Protein AF-A0A2E5YJF6-F1 (afdb_monomer)

Structure (mmCIF, N/CA/C/O backbone):
data_AF-A0A2E5YJF6-F1
#
_entry.id   AF-A0A2E5YJF6-F1
#
loop_
_atom_site.group_PDB
_atom_site.id
_atom_site.type_symbol
_atom_site.label_atom_id
_atom_site.label_alt_id
_atom_site.label_comp_id
_atom_site.label_asym_id
_atom_site.label_entity_id
_atom_site.label_seq_id
_atom_site.pdbx_PDB_ins_code
_atom_site.Cartn_x
_atom_site.Cartn_y
_atom_site.Cartn_z
_atom_site.occupancy
_atom_site.B_iso_or_equiv
_atom_site.auth_seq_id
_atom_site.auth_comp_id
_atom_site.auth_asym_id
_atom_site.auth_atom_id
_atom_site.pdbx_PDB_model_num
ATOM 1 N N . MET A 1 1 ? 63.056 15.884 -28.920 1.00 36.59 1 MET A N 1
ATOM 2 C CA . MET A 1 1 ? 63.855 14.642 -28.939 1.00 36.59 1 MET A CA 1
ATOM 3 C C . MET A 1 1 ? 63.098 13.649 -29.805 1.00 36.59 1 MET A C 1
ATOM 5 O O . MET A 1 1 ? 61.978 13.299 -29.467 1.00 36.59 1 MET A O 1
ATOM 9 N N . ALA A 1 2 ? 63.619 13.384 -31.001 1.00 38.84 2 ALA A N 1
ATOM 10 C CA . ALA A 1 2 ? 62.944 12.633 -32.051 1.00 38.84 2 ALA A CA 1
ATOM 11 C C . ALA A 1 2 ? 62.987 11.130 -31.752 1.00 38.84 2 ALA A C 1
ATOM 13 O O . ALA A 1 2 ? 64.073 10.580 -31.605 1.00 38.84 2 ALA A O 1
ATOM 14 N N . ILE A 1 3 ? 61.827 10.476 -31.713 1.00 41.78 3 ILE A N 1
ATOM 15 C CA . ILE A 1 3 ? 61.738 9.025 -31.892 1.00 41.78 3 ILE A CA 1
ATOM 16 C C . ILE A 1 3 ? 61.381 8.814 -33.365 1.00 41.78 3 ILE A C 1
ATOM 18 O O . ILE A 1 3 ? 60.213 8.819 -33.748 1.00 41.78 3 ILE A O 1
ATOM 22 N N . ARG A 1 4 ? 62.417 8.761 -34.206 1.00 43.88 4 ARG A N 1
ATOM 23 C CA . ARG A 1 4 ? 62.353 8.170 -35.545 1.00 43.88 4 ARG A CA 1
ATOM 24 C C . ARG A 1 4 ? 62.614 6.668 -35.389 1.00 43.88 4 ARG A C 1
ATOM 26 O O . ARG A 1 4 ? 63.451 6.286 -34.580 1.00 43.88 4 ARG A O 1
ATOM 33 N N . ASP A 1 5 ? 61.885 5.879 -36.169 1.00 45.31 5 ASP A N 1
ATOM 34 C CA . ASP A 1 5 ? 62.143 4.468 -36.480 1.00 45.31 5 ASP A CA 1
ATOM 35 C C . ASP A 1 5 ? 61.958 3.448 -35.342 1.00 45.31 5 ASP A C 1
ATOM 37 O O . ASP A 1 5 ? 62.899 2.820 -34.869 1.00 45.31 5 ASP A O 1
ATOM 41 N N . ALA A 1 6 ? 60.700 3.199 -34.962 1.00 44.41 6 ALA A N 1
ATOM 42 C CA . ALA A 1 6 ? 60.316 1.907 -34.392 1.00 44.41 6 ALA A CA 1
ATOM 43 C C . ALA A 1 6 ? 59.861 0.989 -35.537 1.00 44.41 6 ALA A C 1
ATOM 45 O O . ALA A 1 6 ? 58.718 1.058 -35.995 1.00 44.41 6 ALA A O 1
ATOM 46 N N . THR A 1 7 ? 60.772 0.157 -36.037 1.00 44.66 7 THR A N 1
ATOM 47 C CA . THR A 1 7 ? 60.445 -0.985 -36.896 1.00 44.66 7 THR A CA 1
ATOM 48 C C . THR A 1 7 ? 59.478 -1.900 -36.152 1.00 44.66 7 THR A C 1
ATOM 50 O O . THR A 1 7 ? 59.798 -2.419 -35.086 1.00 44.66 7 THR A O 1
ATOM 53 N N . ILE A 1 8 ? 58.275 -2.067 -36.700 1.00 51.12 8 ILE A N 1
ATOM 54 C CA . ILE A 1 8 ? 57.269 -2.998 -36.190 1.00 51.12 8 ILE A CA 1
ATOM 55 C C . ILE A 1 8 ? 57.784 -4.411 -36.482 1.00 51.12 8 ILE A C 1
ATOM 57 O O . ILE A 1 8 ? 57.689 -4.876 -37.617 1.00 51.12 8 ILE A O 1
ATOM 61 N N . GLU A 1 9 ? 58.348 -5.085 -35.481 1.00 51.00 9 GLU A N 1
ATOM 62 C CA . GLU A 1 9 ? 58.550 -6.532 -35.552 1.00 51.00 9 GLU A CA 1
ATOM 63 C C . GLU A 1 9 ? 57.169 -7.209 -35.607 1.00 51.00 9 GLU A C 1
ATOM 65 O O . GLU A 1 9 ? 56.294 -6.888 -34.791 1.00 51.00 9 GLU A O 1
ATOM 70 N N . PRO A 1 10 ? 56.905 -8.099 -36.582 1.00 50.72 10 PRO A N 1
ATOM 71 C CA . PRO A 1 10 ? 55.633 -8.797 -36.642 1.00 50.72 10 PRO A CA 1
ATOM 72 C C . PRO A 1 10 ? 55.491 -9.688 -35.405 1.00 50.72 10 PRO A C 1
ATOM 74 O O . PRO A 1 10 ? 56.376 -10.476 -35.078 1.00 50.72 10 PRO A O 1
ATOM 77 N N . ALA A 1 11 ? 54.362 -9.546 -34.706 1.00 55.41 11 ALA A N 1
ATOM 78 C CA . ALA A 1 11 ? 54.027 -10.384 -33.564 1.00 55.41 11 ALA A CA 1
ATOM 79 C C . ALA A 1 11 ? 54.137 -11.877 -33.949 1.00 55.41 11 ALA A C 1
ATOM 81 O O . ALA A 1 11 ? 53.658 -12.248 -35.025 1.00 55.41 11 ALA A O 1
ATOM 82 N N . PRO A 1 12 ? 54.680 -12.748 -33.075 1.00 53.91 12 PRO A N 1
ATOM 83 C CA . PRO A 1 12 ? 55.044 -14.141 -33.387 1.00 53.91 12 PRO A CA 1
ATOM 84 C C . PRO A 1 12 ? 53.870 -15.072 -33.758 1.00 53.91 12 PRO A C 1
ATOM 86 O O . PRO A 1 12 ? 54.065 -16.265 -33.958 1.00 53.91 12 PRO A O 1
ATOM 89 N N . PHE A 1 13 ? 52.649 -14.544 -33.867 1.00 51.91 13 PHE A N 1
ATOM 90 C CA . PHE A 1 13 ? 51.430 -15.281 -34.209 1.00 51.91 13 PHE A CA 1
ATOM 91 C C . PHE A 1 13 ? 50.774 -14.822 -35.525 1.00 51.91 13 PHE A C 1
ATOM 93 O O . PHE A 1 13 ? 49.695 -15.304 -35.865 1.00 51.91 13 PHE A O 1
ATOM 100 N N . ALA A 1 14 ? 51.392 -13.904 -36.278 1.00 51.50 14 ALA A N 1
ATOM 101 C CA . ALA A 1 14 ? 50.815 -13.377 -37.520 1.00 51.50 14 ALA A CA 1
ATOM 102 C C . ALA A 1 14 ? 50.840 -14.371 -38.704 1.00 51.50 14 ALA A C 1
ATOM 104 O O . ALA A 1 14 ? 50.082 -14.191 -39.656 1.00 51.50 14 ALA A O 1
ATOM 105 N N . ASP A 1 15 ? 51.644 -15.437 -38.634 1.00 52.59 15 ASP A N 1
ATOM 106 C CA . ASP A 1 15 ? 51.848 -16.373 -39.754 1.00 52.59 15 ASP A CA 1
ATOM 107 C C . ASP A 1 15 ? 50.815 -17.513 -39.841 1.00 52.59 15 ASP A C 1
ATOM 109 O O . ASP A 1 15 ? 50.794 -18.258 -40.818 1.00 52.59 15 ASP A O 1
ATOM 113 N N . ALA A 1 16 ? 49.922 -17.664 -38.856 1.00 55.78 16 ALA A N 1
ATOM 114 C CA . ALA A 1 16 ? 49.011 -18.815 -38.801 1.00 55.78 16 ALA A CA 1
ATOM 115 C C . ALA A 1 16 ? 47.697 -18.637 -39.585 1.00 55.78 16 ALA A C 1
ATOM 117 O O . ALA A 1 16 ? 46.955 -19.602 -39.768 1.00 55.78 16 ALA A O 1
ATOM 118 N N . ILE A 1 17 ? 47.372 -17.426 -40.048 1.00 57.66 17 ILE A N 1
ATOM 119 C CA . ILE A 1 17 ? 46.103 -17.164 -40.734 1.00 57.66 17 ILE A CA 1
ATOM 120 C C . ILE A 1 17 ? 46.377 -16.308 -41.971 1.00 57.66 17 ILE A C 1
ATOM 122 O O . ILE A 1 17 ? 46.500 -15.089 -41.896 1.00 57.66 17 ILE A O 1
ATOM 126 N N . SER A 1 18 ? 46.401 -16.941 -43.144 1.00 58.47 18 SER A N 1
ATOM 127 C CA . SER A 1 18 ? 46.506 -16.297 -44.464 1.00 58.47 18 SER A CA 1
ATOM 128 C C . SER A 1 18 ? 45.220 -15.557 -44.880 1.00 58.47 18 SER A C 1
ATOM 130 O O . SER A 1 18 ? 44.871 -15.468 -46.057 1.00 58.47 18 SER A O 1
ATOM 132 N N . TYR A 1 19 ? 44.490 -14.997 -43.914 1.00 64.50 19 TYR A N 1
ATOM 133 C CA . TYR A 1 19 ? 43.292 -14.209 -44.155 1.00 64.50 19 TYR A CA 1
ATOM 134 C C . TYR A 1 19 ? 43.675 -12.748 -44.379 1.00 64.50 19 TYR A C 1
ATOM 136 O O . TYR A 1 19 ? 43.964 -11.989 -43.453 1.00 64.50 19 TYR A O 1
ATOM 144 N N . ARG A 1 20 ? 43.674 -12.337 -45.648 1.00 59.81 20 ARG A N 1
ATOM 145 C CA . ARG A 1 20 ? 43.920 -10.949 -46.035 1.00 59.81 20 ARG A CA 1
ATOM 146 C C . ARG A 1 20 ? 42.616 -10.164 -45.873 1.00 59.81 20 ARG A C 1
ATOM 148 O O . ARG A 1 20 ? 41.711 -10.296 -46.694 1.00 59.81 20 ARG A O 1
ATOM 155 N N . VAL A 1 21 ? 42.514 -9.371 -44.804 1.00 70.88 21 VAL A N 1
ATOM 156 C CA . VAL A 1 21 ? 41.313 -8.576 -44.493 1.00 70.88 21 VAL A CA 1
ATOM 157 C C . VAL A 1 21 ? 40.931 -7.709 -45.706 1.00 70.88 21 VAL A C 1
ATOM 159 O O . VAL A 1 21 ? 41.746 -6.900 -46.162 1.00 70.88 21 VAL A O 1
ATOM 162 N N . PRO A 1 22 ? 39.710 -7.854 -46.255 1.00 66.50 22 PRO A N 1
ATOM 163 C CA . PRO A 1 22 ? 39.258 -7.040 -47.375 1.00 66.50 22 PRO A CA 1
ATOM 164 C C . PRO A 1 22 ? 39.277 -5.551 -47.019 1.00 66.50 22 PRO A C 1
ATOM 166 O O . PRO A 1 22 ? 38.807 -5.165 -45.951 1.00 66.50 22 PRO A O 1
ATOM 169 N N . LYS A 1 23 ? 39.749 -4.699 -47.940 1.00 62.78 23 LYS A N 1
ATOM 170 C CA . LYS A 1 23 ? 39.937 -3.252 -47.705 1.00 62.78 23 LYS A CA 1
ATOM 171 C C . LYS A 1 23 ? 38.688 -2.523 -47.190 1.00 62.78 23 LYS A C 1
ATOM 173 O O . LYS A 1 23 ? 38.828 -1.549 -46.470 1.00 62.78 23 LYS A O 1
ATOM 178 N N . ARG A 1 24 ? 37.480 -3.022 -47.488 1.00 64.19 24 ARG A N 1
ATOM 179 C CA . ARG A 1 24 ? 36.210 -2.480 -46.960 1.00 64.19 24 ARG A CA 1
ATOM 180 C C . ARG A 1 24 ? 36.061 -2.587 -45.435 1.00 64.19 24 ARG A C 1
ATOM 182 O O . ARG A 1 24 ? 35.250 -1.876 -44.862 1.00 64.19 24 ARG A O 1
ATOM 189 N N . TYR A 1 25 ? 36.807 -3.491 -44.803 1.00 58.94 25 TYR A N 1
ATOM 190 C CA . TYR A 1 25 ? 36.828 -3.697 -43.353 1.00 58.94 25 TYR A CA 1
ATOM 191 C C . TYR A 1 25 ? 38.075 -3.105 -42.690 1.00 58.94 25 TYR A C 1
ATOM 193 O O . TYR A 1 25 ? 38.184 -3.125 -41.466 1.00 58.94 25 TYR A O 1
ATOM 201 N N . LEU A 1 26 ? 39.015 -2.569 -43.475 1.00 62.06 26 LEU A N 1
ATOM 202 C CA . LEU A 1 26 ? 40.085 -1.739 -42.943 1.00 62.06 26 LEU A CA 1
ATOM 203 C C . LEU A 1 26 ? 39.479 -0.366 -42.664 1.00 62.06 26 LEU A C 1
ATOM 205 O O . LEU A 1 26 ? 39.420 0.491 -43.544 1.00 62.06 26 LEU A O 1
ATOM 209 N N . LEU A 1 27 ? 38.992 -0.174 -41.439 1.00 63.94 27 LEU A N 1
ATOM 210 C CA . LEU A 1 27 ? 38.726 1.166 -40.935 1.00 63.94 27 LEU A CA 1
ATOM 211 C C . LEU A 1 27 ? 40.047 1.927 -41.050 1.00 63.94 27 LEU A C 1
ATOM 213 O O . LEU A 1 27 ? 41.055 1.496 -40.480 1.00 63.94 27 LEU A O 1
ATOM 217 N N . ALA A 1 28 ? 40.062 3.004 -41.844 1.00 56.72 28 ALA A N 1
ATOM 218 C CA . ALA A 1 28 ? 41.181 3.934 -41.854 1.00 56.72 28 ALA A CA 1
ATOM 219 C C . ALA A 1 28 ? 41.495 4.226 -40.391 1.00 56.72 28 ALA A C 1
ATOM 221 O O . ALA A 1 28 ? 40.567 4.518 -39.634 1.00 56.72 28 ALA A O 1
ATOM 222 N N . ARG A 1 29 ? 42.748 4.019 -39.971 1.00 53.38 29 ARG A N 1
ATOM 223 C CA . ARG A 1 29 ? 43.158 4.262 -38.589 1.00 53.38 29 ARG A CA 1
ATOM 224 C C . ARG A 1 29 ? 42.733 5.687 -38.273 1.00 53.38 29 ARG A C 1
ATOM 226 O O . ARG A 1 29 ? 43.380 6.606 -38.760 1.00 53.38 29 ARG A O 1
ATOM 233 N N . ALA A 1 30 ? 41.624 5.829 -37.543 1.00 52.88 30 ALA A N 1
ATOM 234 C CA . ALA A 1 30 ? 41.134 7.117 -37.109 1.00 52.88 30 ALA A CA 1
ATOM 235 C C . ALA A 1 30 ? 42.317 7.757 -36.406 1.00 52.88 30 ALA A C 1
ATOM 237 O O . ALA A 1 30 ? 42.949 7.139 -35.543 1.00 52.88 30 ALA A O 1
ATOM 238 N N . ASP A 1 31 ? 42.689 8.910 -36.924 1.00 49.59 31 ASP A N 1
ATOM 239 C CA . ASP A 1 31 ? 43.835 9.703 -36.558 1.00 49.59 31 ASP A CA 1
ATOM 240 C C . ASP A 1 31 ? 44.001 9.608 -35.040 1.00 49.59 31 ASP A C 1
ATOM 242 O O . ASP A 1 31 ? 43.136 10.016 -34.262 1.00 49.59 31 ASP A O 1
ATOM 246 N N . VAL A 1 32 ? 45.111 9.014 -34.597 1.00 51.66 32 VAL A N 1
ATOM 247 C CA . VAL A 1 32 ? 45.399 8.794 -33.167 1.00 51.66 32 VAL A CA 1
ATOM 248 C C . VAL A 1 32 ? 45.512 10.138 -32.414 1.00 51.66 32 VAL A C 1
ATOM 250 O O . VAL A 1 32 ? 45.608 10.161 -31.195 1.00 51.66 32 VAL A O 1
ATOM 253 N N . ALA A 1 33 ? 45.402 11.267 -33.123 1.00 50.59 33 ALA A N 1
ATOM 254 C CA . ALA A 1 33 ? 45.246 12.618 -32.595 1.00 50.59 33 ALA A CA 1
ATOM 255 C C . ALA A 1 33 ? 44.024 12.803 -31.667 1.00 50.59 33 ALA A C 1
ATOM 257 O O . ALA A 1 33 ? 43.979 13.778 -30.925 1.00 50.59 33 ALA A O 1
ATOM 258 N N . GLY A 1 34 ? 43.047 11.885 -31.682 1.00 52.12 34 GLY A N 1
ATOM 259 C CA . GLY A 1 34 ? 41.874 11.917 -30.798 1.00 52.12 34 GLY A CA 1
ATOM 260 C C . GLY A 1 34 ? 41.916 10.958 -29.602 1.00 52.12 34 GLY A C 1
ATOM 261 O O . GLY A 1 34 ? 41.000 10.982 -28.782 1.00 52.12 34 GLY A O 1
ATOM 262 N N . VAL A 1 35 ? 42.939 10.104 -29.464 1.00 54.31 35 VAL A N 1
ATOM 263 C CA . VAL A 1 35 ? 42.990 9.156 -28.332 1.00 54.31 35 VAL A CA 1
ATOM 264 C C . VAL A 1 35 ? 43.140 9.906 -27.005 1.00 54.31 35 VAL A C 1
ATOM 266 O O . VAL A 1 35 ? 42.527 9.513 -26.018 1.00 54.31 35 VAL A O 1
ATOM 269 N N . ASP A 1 36 ? 43.817 11.055 -27.002 1.00 55.78 36 ASP A N 1
ATOM 270 C CA . ASP A 1 36 ? 43.928 11.932 -25.828 1.00 55.78 36 ASP A CA 1
ATOM 271 C C . ASP A 1 36 ? 42.587 12.590 -25.426 1.00 55.78 36 ASP A C 1
ATOM 273 O O . ASP A 1 36 ? 42.349 12.834 -24.242 1.00 55.78 36 ASP A O 1
ATOM 277 N N . GLU A 1 37 ? 41.667 12.825 -26.375 1.00 54.75 37 GLU A N 1
ATOM 278 C CA . GLU A 1 37 ? 40.272 13.221 -26.087 1.00 54.75 37 GLU A CA 1
ATOM 279 C C . GLU A 1 37 ? 39.478 12.057 -25.468 1.00 54.75 37 GLU A C 1
ATOM 281 O O . GLU A 1 37 ? 38.646 12.280 -24.589 1.00 54.75 37 GLU A O 1
ATOM 286 N N . LEU A 1 38 ? 39.778 10.813 -25.860 1.00 56.31 38 LEU A N 1
ATOM 287 C CA . LEU A 1 38 ? 39.149 9.597 -25.331 1.00 56.31 38 LEU A CA 1
ATOM 288 C C . LEU A 1 38 ? 39.526 9.318 -23.859 1.00 56.31 38 LEU A C 1
ATOM 290 O O . LEU A 1 38 ? 38.732 8.731 -23.124 1.00 56.31 38 LEU A O 1
ATOM 294 N N . TRP A 1 39 ? 40.712 9.761 -23.413 1.00 56.47 39 TRP A N 1
ATOM 295 C CA . TRP A 1 39 ? 41.185 9.657 -22.020 1.00 56.47 39 TRP A CA 1
ATOM 296 C C . TRP A 1 39 ? 40.752 10.821 -21.122 1.00 56.47 39 TRP A C 1
ATOM 298 O O . TRP A 1 39 ? 40.990 10.783 -19.908 1.00 56.47 39 TRP A O 1
ATOM 308 N N . LYS A 1 40 ? 40.083 11.853 -21.659 1.00 59.44 40 LYS A N 1
ATOM 309 C CA . LYS A 1 40 ? 39.402 12.816 -20.791 1.00 59.44 40 LYS A CA 1
ATOM 310 C C . LYS A 1 40 ? 38.307 12.056 -20.046 1.00 59.44 40 LYS A C 1
ATOM 312 O O . LYS A 1 40 ? 37.465 11.427 -20.682 1.00 59.44 40 LYS A O 1
ATOM 317 N N . PRO A 1 41 ? 38.287 12.095 -18.704 1.00 72.06 41 PRO A N 1
ATOM 318 C CA . PRO A 1 41 ? 37.323 11.319 -17.952 1.00 72.06 41 PRO A CA 1
ATOM 319 C C . PRO A 1 41 ? 35.903 11.721 -18.349 1.00 72.06 41 PRO A C 1
ATOM 321 O O . PRO A 1 41 ? 35.456 12.822 -18.024 1.00 72.06 41 PRO A O 1
ATOM 324 N N . VAL A 1 42 ? 35.187 10.815 -19.016 1.00 71.94 42 VAL A N 1
ATOM 325 C CA . VAL A 1 42 ? 33.784 10.988 -19.431 1.00 71.94 42 VAL A CA 1
ATOM 326 C C . VAL A 1 42 ? 32.898 11.370 -18.241 1.00 71.94 42 VAL A C 1
ATOM 328 O O . VAL A 1 42 ? 31.950 12.142 -18.371 1.00 71.94 42 VAL A O 1
ATOM 331 N N . TRP A 1 43 ? 33.248 10.922 -17.032 1.00 71.31 43 TRP A N 1
ATOM 332 C CA . TRP A 1 43 ? 32.553 11.331 -15.814 1.00 71.31 43 TRP A CA 1
ATOM 333 C C . TRP A 1 43 ? 32.627 12.844 -15.572 1.00 71.31 43 TRP A C 1
ATOM 335 O O . TRP A 1 43 ? 31.660 13.437 -15.111 1.00 71.31 43 TRP A O 1
ATOM 345 N N . ARG A 1 44 ? 33.732 13.509 -15.927 1.00 74.88 44 ARG A N 1
ATOM 346 C CA . ARG A 1 44 ? 33.930 14.942 -15.676 1.00 74.88 44 ARG A CA 1
ATOM 347 C C . ARG A 1 44 ? 33.103 15.810 -16.625 1.00 74.88 44 ARG A C 1
ATOM 349 O O . ARG A 1 44 ? 32.599 16.847 -16.199 1.00 74.88 44 ARG A O 1
ATOM 356 N N . SER A 1 45 ? 32.939 15.403 -17.885 1.00 73.44 45 SER A N 1
ATOM 357 C CA . SER A 1 45 ? 32.024 16.073 -18.821 1.00 73.44 45 SER A CA 1
ATOM 358 C C . SER A 1 45 ? 30.564 15.825 -18.442 1.00 73.44 45 SER A C 1
ATOM 360 O O . SER A 1 45 ? 29.772 16.764 -18.451 1.00 73.44 45 SER A O 1
ATOM 362 N N . THR A 1 46 ? 30.237 14.611 -17.993 1.00 73.62 46 THR A N 1
ATOM 363 C CA . THR A 1 46 ? 28.894 14.257 -17.503 1.00 73.62 46 THR A CA 1
ATOM 364 C C . THR A 1 46 ? 28.514 15.062 -16.254 1.00 73.62 46 THR A C 1
ATOM 366 O O . THR A 1 46 ? 27.434 15.640 -16.193 1.00 73.62 46 THR A O 1
ATOM 369 N N . TRP A 1 47 ? 29.427 15.207 -15.288 1.00 76.50 47 TRP A N 1
ATOM 370 C CA . TRP A 1 47 ? 29.206 16.015 -14.079 1.00 76.50 47 TRP A CA 1
ATOM 371 C C . TRP A 1 47 ? 29.016 17.502 -14.386 1.00 76.50 47 TRP A C 1
ATOM 373 O O . TRP A 1 47 ? 28.172 18.160 -13.778 1.00 76.50 47 TRP A O 1
ATOM 383 N N . ARG A 1 48 ? 29.777 18.042 -15.346 1.00 77.06 48 ARG A N 1
ATOM 384 C CA . ARG A 1 48 ? 29.593 19.426 -15.809 1.00 77.06 48 ARG A CA 1
ATOM 385 C C . ARG A 1 48 ? 28.249 19.614 -16.509 1.00 77.06 48 ARG A C 1
ATOM 387 O O . ARG A 1 48 ? 27.591 20.620 -16.274 1.00 77.06 48 ARG A O 1
ATOM 394 N N . ALA A 1 49 ? 27.821 18.639 -17.308 1.00 77.62 49 ALA A N 1
ATOM 395 C CA . ALA A 1 49 ? 26.513 18.663 -17.954 1.00 77.62 49 ALA A CA 1
ATOM 396 C C . ALA A 1 49 ? 25.355 18.598 -16.936 1.00 77.62 49 ALA A C 1
ATOM 398 O O . ALA A 1 49 ? 24.367 19.306 -17.096 1.00 77.62 49 ALA A O 1
ATOM 399 N N . GLN A 1 50 ? 25.501 17.828 -15.851 1.00 82.12 50 GLN A N 1
ATOM 400 C CA . GLN A 1 50 ? 24.476 17.654 -14.807 1.00 82.12 50 GLN A CA 1
ATOM 401 C C . GLN A 1 50 ? 24.648 18.572 -13.584 1.00 82.12 50 GLN A C 1
ATOM 403 O O . GLN A 1 50 ? 24.026 18.359 -12.543 1.00 82.12 50 GLN A O 1
ATOM 408 N N . THR A 1 51 ? 25.470 19.623 -13.670 1.00 81.75 51 THR A N 1
ATOM 409 C CA . THR A 1 51 ? 25.766 20.496 -12.515 1.00 81.75 51 THR A CA 1
ATOM 410 C C . THR A 1 51 ? 24.510 21.166 -11.942 1.00 81.75 51 THR A C 1
ATOM 412 O O . THR A 1 51 ? 24.392 21.322 -10.725 1.00 81.75 51 THR A O 1
ATOM 415 N N . VAL A 1 52 ? 23.536 21.511 -12.790 1.00 83.19 52 VAL A N 1
ATOM 416 C CA . VAL A 1 52 ? 22.256 22.101 -12.358 1.00 83.19 52 VAL A CA 1
ATOM 417 C C . VAL A 1 52 ? 21.408 21.087 -11.579 1.00 83.19 52 VAL A C 1
ATOM 419 O O . VAL A 1 52 ? 20.885 21.404 -10.516 1.00 83.19 52 VAL A O 1
ATOM 422 N N . GLU A 1 53 ? 21.325 19.841 -12.046 1.00 78.12 53 GLU A N 1
ATOM 423 C CA . GLU A 1 53 ? 20.570 18.780 -11.364 1.00 78.12 53 GLU A CA 1
ATOM 424 C C . GLU A 1 53 ? 21.186 18.438 -10.003 1.00 78.12 53 GLU A C 1
ATOM 426 O O . GLU A 1 53 ? 20.481 18.345 -8.996 1.00 78.12 53 GLU A O 1
ATOM 431 N N . ILE A 1 54 ? 22.517 18.320 -9.959 1.00 82.62 54 ILE A N 1
ATOM 432 C CA . ILE A 1 54 ? 23.264 18.009 -8.737 1.00 82.62 54 ILE A CA 1
ATOM 433 C C . ILE A 1 54 ? 23.117 19.136 -7.710 1.00 82.62 54 ILE A C 1
ATOM 435 O O . ILE A 1 54 ? 22.888 18.867 -6.533 1.00 82.62 54 ILE A O 1
ATOM 439 N N . SER A 1 55 ? 23.216 20.399 -8.130 1.00 84.50 55 SER A N 1
ATOM 440 C CA . SER A 1 55 ? 23.089 21.539 -7.211 1.00 84.50 55 SER A CA 1
ATOM 441 C C . SER A 1 55 ? 21.685 21.652 -6.607 1.00 84.50 55 SER A C 1
ATOM 443 O O . SER A 1 55 ? 21.563 21.888 -5.403 1.00 84.50 55 SER A O 1
ATOM 445 N N . ILE A 1 56 ? 20.634 21.389 -7.390 1.00 84.62 56 ILE A N 1
ATOM 446 C CA . ILE A 1 56 ? 19.252 21.320 -6.889 1.00 84.62 56 ILE A CA 1
ATOM 447 C C . ILE A 1 56 ? 19.089 20.172 -5.885 1.00 84.62 56 ILE A C 1
ATOM 449 O O . ILE A 1 56 ? 18.525 20.377 -4.809 1.00 84.62 56 ILE A O 1
ATOM 453 N N . LEU A 1 57 ? 19.619 18.982 -6.192 1.00 83.62 57 LEU A N 1
ATOM 454 C CA . LEU A 1 57 ? 19.561 17.825 -5.295 1.00 83.62 57 LEU A CA 1
ATOM 455 C C . LEU A 1 57 ? 20.273 18.101 -3.964 1.00 83.62 57 LEU A C 1
ATOM 457 O O . LEU A 1 57 ? 19.715 17.847 -2.898 1.00 83.62 57 LEU A O 1
ATOM 461 N N . VAL A 1 58 ? 21.487 18.651 -4.014 1.00 88.50 58 VAL A N 1
ATOM 462 C CA . VAL A 1 58 ? 22.257 19.016 -2.817 1.00 88.50 58 VAL A CA 1
ATOM 463 C C . VAL A 1 58 ? 21.503 20.063 -1.994 1.00 88.50 58 VAL A C 1
ATOM 465 O O . VAL A 1 58 ? 21.389 19.914 -0.778 1.00 88.50 58 VAL A O 1
ATOM 468 N N . GLY A 1 59 ? 20.912 21.073 -2.640 1.00 89.88 59 GLY A N 1
ATOM 469 C CA . GLY A 1 59 ? 20.066 22.062 -1.970 1.00 89.88 59 GLY A CA 1
ATOM 470 C C . GLY A 1 59 ? 18.852 21.435 -1.274 1.00 89.88 59 GLY A C 1
ATOM 471 O O . GLY A 1 59 ? 18.576 21.744 -0.114 1.00 89.88 59 GLY A O 1
ATOM 472 N N . ALA A 1 60 ? 18.166 20.502 -1.939 1.00 84.62 60 ALA A N 1
ATOM 473 C CA . ALA A 1 60 ? 17.032 19.778 -1.370 1.00 84.62 60 ALA A CA 1
ATOM 474 C C . ALA A 1 60 ? 17.438 18.904 -0.170 1.00 84.62 60 ALA A C 1
ATOM 476 O O . ALA A 1 60 ? 16.737 18.890 0.844 1.00 84.62 60 ALA A O 1
ATOM 477 N N . LEU A 1 61 ? 18.586 18.223 -0.244 1.00 87.50 61 LEU A N 1
ATOM 478 C CA . LEU A 1 61 ? 19.127 17.417 0.855 1.00 87.50 61 LEU A CA 1
ATOM 479 C C . LEU A 1 61 ? 19.520 18.276 2.062 1.00 87.50 61 LEU A C 1
ATOM 481 O O . LEU A 1 61 ? 19.237 17.898 3.200 1.00 87.50 61 LEU A O 1
ATOM 485 N N . ILE A 1 62 ? 20.116 19.449 1.836 1.00 91.81 62 ILE A N 1
ATOM 486 C CA . ILE A 1 62 ? 20.431 20.405 2.905 1.00 91.81 62 ILE A CA 1
ATOM 487 C C . ILE A 1 62 ? 19.141 20.920 3.551 1.00 91.81 62 ILE A C 1
ATOM 489 O O . ILE A 1 62 ? 19.025 20.900 4.776 1.00 91.81 62 ILE A O 1
ATOM 493 N N . ALA A 1 63 ? 18.144 21.318 2.755 1.00 86.19 63 ALA A N 1
ATOM 494 C CA . ALA A 1 63 ? 16.852 21.776 3.266 1.00 86.19 63 ALA A CA 1
ATOM 495 C C . ALA A 1 63 ? 16.145 20.693 4.097 1.00 86.19 63 ALA A C 1
ATOM 497 O O . ALA A 1 63 ? 15.644 20.978 5.187 1.00 86.19 63 ALA A O 1
ATOM 498 N N . LEU A 1 64 ? 16.161 19.443 3.623 1.00 85.56 64 LEU A N 1
ATOM 499 C CA . LEU A 1 64 ? 15.631 18.295 4.355 1.00 85.56 64 LEU A CA 1
ATOM 500 C C . LEU A 1 64 ? 16.395 18.072 5.664 1.00 85.56 64 LEU A C 1
ATOM 502 O O . LEU A 1 64 ? 15.778 17.892 6.708 1.00 85.56 64 LEU A O 1
ATOM 506 N N . THR A 1 65 ? 17.724 18.140 5.631 1.00 90.88 65 THR A N 1
ATOM 507 C CA . THR A 1 65 ? 18.569 17.966 6.820 1.00 90.88 65 THR A CA 1
ATOM 508 C C . THR A 1 65 ? 18.277 19.037 7.871 1.00 90.88 65 THR A C 1
ATOM 510 O O . THR A 1 65 ? 18.066 18.719 9.039 1.00 90.88 65 THR A O 1
ATOM 513 N N . VAL A 1 66 ? 18.165 20.304 7.466 1.00 87.69 66 VAL A N 1
ATOM 514 C CA . VAL A 1 66 ? 17.789 21.408 8.363 1.00 87.69 66 VAL A CA 1
ATOM 515 C C . VAL A 1 66 ? 16.380 21.211 8.928 1.00 87.69 66 VAL A C 1
ATOM 517 O O . VAL A 1 66 ? 16.164 21.433 10.120 1.00 87.69 66 VAL A O 1
ATOM 520 N N . ALA A 1 67 ? 15.429 20.757 8.109 1.00 83.69 67 ALA A N 1
ATOM 521 C CA . ALA A 1 67 ? 14.073 20.464 8.560 1.00 83.69 67 ALA A CA 1
ATOM 522 C C . ALA A 1 67 ? 14.039 19.320 9.586 1.00 83.69 67 ALA A C 1
ATOM 524 O O . ALA A 1 67 ? 13.343 19.436 10.595 1.00 83.69 67 ALA A O 1
ATOM 525 N N . LEU A 1 68 ? 14.833 18.263 9.377 1.00 83.94 68 LEU A N 1
ATOM 526 C CA . LEU A 1 68 ? 14.970 17.141 10.309 1.00 83.94 68 LEU A CA 1
ATOM 527 C C . LEU A 1 68 ? 15.600 17.578 11.642 1.00 83.94 68 LEU A C 1
ATOM 529 O O . LEU A 1 68 ? 15.113 17.210 12.708 1.00 83.94 68 LEU A O 1
ATOM 533 N N . LEU A 1 69 ? 16.618 18.439 11.613 1.00 88.38 69 LEU A N 1
ATOM 534 C CA . LEU A 1 69 ? 17.229 18.988 12.832 1.00 88.38 69 LEU A CA 1
ATOM 535 C C . LEU A 1 69 ? 16.296 19.949 13.592 1.00 88.38 69 LEU A C 1
ATOM 537 O O . LEU A 1 69 ? 16.459 20.159 14.792 1.00 88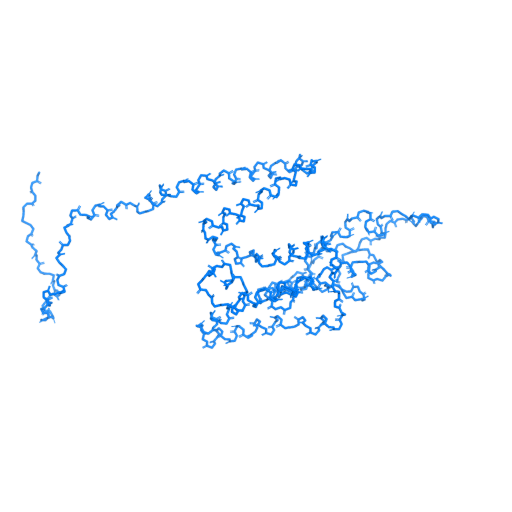.38 69 LEU A O 1
ATOM 541 N N . ARG A 1 70 ? 15.302 20.532 12.911 1.00 86.12 70 ARG A N 1
ATOM 542 C CA . ARG A 1 70 ? 14.325 21.480 13.474 1.00 86.12 70 ARG A CA 1
ATOM 543 C C . ARG A 1 70 ? 12.923 20.878 13.649 1.00 86.12 70 ARG A C 1
ATOM 545 O O . ARG A 1 70 ? 11.975 21.638 13.858 1.00 86.12 70 ARG A O 1
ATOM 552 N N . ILE A 1 71 ? 12.782 19.545 13.637 1.00 77.25 71 ILE A N 1
ATOM 553 C CA . ILE A 1 71 ? 11.507 18.828 13.853 1.00 77.25 71 ILE A CA 1
ATOM 554 C C . ILE A 1 71 ? 10.680 19.385 15.025 1.00 77.25 71 ILE A C 1
ATOM 556 O O . ILE A 1 71 ? 9.512 19.708 14.793 1.00 77.25 71 ILE A O 1
ATOM 560 N N . PRO A 1 72 ? 11.219 19.567 16.252 1.00 71.62 72 PRO A N 1
ATOM 561 C CA . PRO A 1 72 ? 10.391 19.995 17.380 1.00 71.62 72 PRO A CA 1
ATOM 562 C C . PRO A 1 72 ? 9.784 21.391 17.183 1.00 71.62 72 PRO A C 1
ATOM 564 O O . PRO A 1 72 ? 8.690 21.649 17.676 1.00 71.62 72 PRO A O 1
ATOM 567 N N . SER A 1 73 ? 10.441 22.276 16.427 1.00 75.31 73 SER A N 1
ATOM 568 C CA . SER A 1 73 ? 9.927 23.614 16.104 1.00 75.31 73 SER A CA 1
ATOM 569 C C . SER A 1 73 ? 9.001 23.622 14.883 1.00 75.31 73 SER A C 1
ATOM 571 O O . SER A 1 73 ? 8.066 24.420 14.837 1.00 75.31 73 SER A O 1
ATOM 573 N N . LEU A 1 74 ? 9.236 22.744 13.897 1.00 74.00 74 LEU A N 1
ATOM 574 C CA . LEU A 1 74 ? 8.377 22.614 12.714 1.00 74.00 74 LEU A CA 1
ATOM 575 C C . LEU A 1 74 ? 7.004 22.033 13.073 1.00 74.00 74 LEU A C 1
ATOM 577 O O . LEU A 1 74 ? 5.990 22.525 12.586 1.00 74.00 74 LEU A O 1
ATOM 581 N N . VAL A 1 75 ? 6.963 21.021 13.946 1.00 73.88 75 VAL A N 1
ATOM 582 C CA . VAL A 1 75 ? 5.722 20.327 14.338 1.00 73.88 75 VAL A CA 1
ATOM 583 C C . VAL A 1 75 ? 4.776 21.240 15.129 1.00 73.88 75 VAL A C 1
ATOM 585 O O . VAL A 1 75 ? 3.561 21.102 15.024 1.00 73.88 75 VAL A O 1
ATOM 588 N N . GLN A 1 76 ? 5.307 22.232 15.850 1.00 73.50 76 GLN A N 1
ATOM 589 C CA . GLN A 1 76 ? 4.500 23.197 16.607 1.00 73.50 76 GLN A CA 1
ATOM 590 C C . GLN A 1 76 ? 3.751 24.210 15.719 1.00 73.50 76 GLN A C 1
ATOM 592 O O . GLN A 1 76 ? 2.807 24.847 16.182 1.00 73.50 76 GLN A O 1
ATOM 597 N N . ARG A 1 77 ? 4.132 24.376 14.441 1.00 78.69 77 ARG A N 1
ATOM 598 C CA . ARG A 1 77 ? 3.495 25.319 13.501 1.00 78.69 77 ARG A CA 1
ATOM 599 C C . ARG A 1 77 ? 2.799 24.571 12.360 1.00 78.69 77 ARG A C 1
ATOM 601 O O . ARG A 1 77 ? 3.397 24.324 11.314 1.00 78.69 77 ARG A O 1
ATOM 608 N N . SER A 1 78 ? 1.506 24.282 12.535 1.00 75.31 78 SER A N 1
ATOM 609 C CA . SER A 1 78 ? 0.686 23.459 11.623 1.00 75.31 78 SER A CA 1
ATOM 610 C C . SER A 1 78 ? 0.758 23.872 10.144 1.00 75.31 78 SER A C 1
ATOM 612 O O . SER A 1 78 ? 1.060 23.037 9.294 1.00 75.31 78 SER A O 1
ATOM 614 N N . ARG A 1 79 ? 0.567 25.162 9.825 1.00 79.19 79 ARG A N 1
ATOM 615 C CA . ARG A 1 79 ? 0.634 25.661 8.435 1.00 79.19 79 ARG A CA 1
ATOM 616 C C . ARG A 1 79 ? 2.021 25.524 7.809 1.00 79.19 79 ARG A C 1
ATOM 618 O O . ARG A 1 79 ? 2.126 25.212 6.630 1.00 79.19 79 ARG A O 1
ATOM 625 N N . LEU A 1 80 ? 3.085 25.762 8.577 1.00 79.31 80 LEU A N 1
ATOM 626 C CA . LEU A 1 80 ? 4.456 25.743 8.057 1.00 79.31 80 LEU A CA 1
ATOM 627 C C . LEU A 1 80 ? 4.901 24.303 7.768 1.00 79.31 80 LEU A C 1
ATOM 629 O O . LEU A 1 80 ? 5.498 24.043 6.728 1.00 79.31 80 LEU A O 1
ATOM 633 N N . HIS A 1 81 ? 4.519 23.359 8.634 1.00 77.62 81 HIS A N 1
ATOM 634 C CA . HIS A 1 81 ? 4.713 21.930 8.398 1.00 77.62 81 HIS A CA 1
ATOM 635 C C . HIS A 1 81 ? 3.938 21.430 7.168 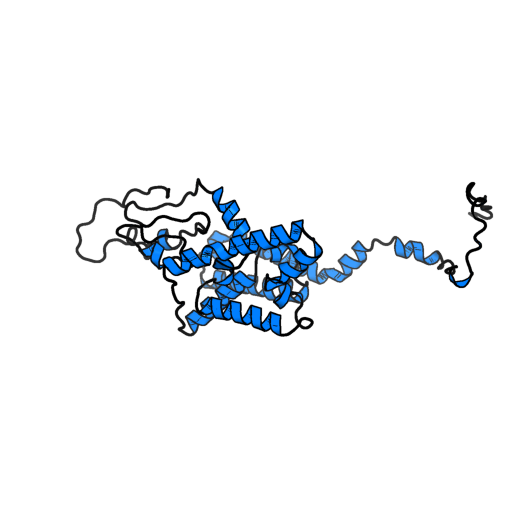1.00 77.62 81 HIS A C 1
ATOM 637 O O . HIS A 1 81 ? 4.489 20.684 6.361 1.00 77.62 81 HIS A O 1
ATOM 643 N N . GLU A 1 82 ? 2.684 21.856 6.987 1.00 77.06 82 GLU A N 1
ATOM 644 C CA . GLU A 1 82 ? 1.874 21.457 5.831 1.00 77.06 82 GLU A CA 1
ATOM 645 C C . GLU A 1 82 ? 2.422 22.026 4.513 1.00 77.06 82 GLU A C 1
ATOM 647 O O . GLU A 1 82 ? 2.591 21.271 3.556 1.00 77.06 82 GLU A O 1
ATOM 652 N N . ILE A 1 83 ? 2.809 23.307 4.483 1.00 81.94 83 ILE A N 1
ATOM 653 C CA . ILE A 1 83 ? 3.443 23.941 3.314 1.00 81.94 83 ILE A CA 1
ATOM 654 C C . ILE A 1 83 ? 4.782 23.274 2.986 1.00 81.94 83 ILE A C 1
ATOM 656 O O . ILE A 1 83 ? 5.026 22.944 1.828 1.00 81.94 83 ILE A O 1
ATOM 660 N N . PHE A 1 84 ? 5.636 23.030 3.987 1.00 82.69 84 PHE A N 1
ATOM 661 C CA . PHE A 1 84 ? 6.926 22.369 3.778 1.00 82.69 84 PHE A CA 1
ATOM 662 C C . PHE A 1 84 ? 6.745 20.949 3.237 1.00 82.69 84 PHE A C 1
ATOM 664 O O . PHE A 1 84 ? 7.384 20.569 2.260 1.00 82.69 84 PHE A O 1
ATOM 671 N N . ARG A 1 85 ? 5.832 20.174 3.831 1.00 81.44 85 ARG A N 1
ATOM 672 C CA . ARG A 1 85 ? 5.543 18.804 3.404 1.00 81.44 85 ARG A CA 1
ATOM 673 C C . ARG A 1 85 ? 4.990 18.761 1.983 1.00 81.44 85 ARG A C 1
ATOM 675 O O . ARG A 1 85 ? 5.455 17.954 1.184 1.00 81.44 85 ARG A O 1
ATOM 682 N N . ILE A 1 86 ? 4.003 19.599 1.664 1.00 81.25 86 ILE A N 1
ATOM 683 C CA . ILE A 1 86 ? 3.412 19.656 0.322 1.00 81.25 86 ILE A CA 1
ATOM 684 C C . ILE A 1 86 ? 4.456 20.141 -0.688 1.00 81.25 86 ILE A C 1
ATOM 686 O O . ILE A 1 86 ? 4.601 19.523 -1.737 1.00 81.25 86 ILE A O 1
ATOM 690 N N . GLY A 1 87 ? 5.235 21.171 -0.357 1.00 85.25 87 GLY A N 1
ATOM 691 C CA . GLY A 1 87 ? 6.313 21.678 -1.207 1.00 85.25 87 GLY A CA 1
ATOM 692 C C . GLY A 1 87 ? 7.398 20.634 -1.478 1.00 85.25 87 GLY A C 1
ATOM 693 O O . GLY A 1 87 ? 7.795 20.446 -2.625 1.00 85.25 87 GLY A O 1
ATOM 694 N N . PHE A 1 88 ? 7.829 19.892 -0.456 1.00 83.50 88 PHE A N 1
ATOM 695 C CA . PHE A 1 88 ? 8.800 18.806 -0.601 1.00 83.50 88 PHE A CA 1
ATOM 696 C C . PHE A 1 88 ? 8.253 17.654 -1.456 1.00 83.50 88 PHE A C 1
ATOM 698 O O . PHE A 1 88 ? 8.953 17.158 -2.340 1.00 83.50 88 PHE A O 1
ATOM 705 N N . LEU A 1 89 ? 6.991 17.260 -1.247 1.00 79.31 89 LEU A N 1
ATOM 706 C CA . LEU A 1 89 ? 6.331 16.234 -2.059 1.00 79.31 89 LEU A CA 1
ATOM 707 C C . LEU A 1 89 ? 6.180 16.672 -3.519 1.00 79.31 89 LEU A C 1
ATOM 709 O O . LEU A 1 89 ? 6.510 15.891 -4.402 1.00 79.31 89 LEU A O 1
ATOM 713 N N . LEU A 1 90 ? 5.739 17.907 -3.778 1.00 83.19 90 LEU A N 1
ATOM 714 C CA . LEU A 1 90 ? 5.598 18.453 -5.132 1.00 83.19 90 LEU A CA 1
ATOM 715 C C . LEU A 1 90 ? 6.949 18.602 -5.835 1.00 83.19 90 LEU A C 1
ATOM 717 O O . LEU A 1 90 ? 7.052 18.276 -7.011 1.00 83.19 90 LEU A O 1
ATOM 721 N N . SER A 1 91 ? 7.988 19.038 -5.118 1.00 80.75 91 SER A N 1
ATOM 722 C CA . SER A 1 91 ? 9.353 19.110 -5.648 1.00 80.75 91 SER A CA 1
ATOM 723 C C . SER A 1 91 ? 9.882 17.719 -6.005 1.00 80.75 91 SER A C 1
ATOM 725 O O . SER A 1 91 ? 10.390 17.508 -7.100 1.00 80.75 91 SER A O 1
ATOM 727 N N . THR A 1 92 ? 9.671 16.727 -5.137 1.00 75.56 92 THR A N 1
ATOM 728 C CA . THR A 1 92 ? 10.093 15.344 -5.398 1.00 75.56 92 THR A CA 1
ATOM 729 C C . THR A 1 92 ? 9.315 14.727 -6.567 1.00 75.56 92 THR A C 1
ATOM 731 O O . THR A 1 92 ? 9.914 14.136 -7.459 1.00 75.56 92 THR A O 1
ATOM 734 N N . LEU A 1 93 ? 7.989 14.883 -6.619 1.00 74.56 93 LEU A N 1
ATOM 735 C CA . LEU A 1 93 ? 7.170 14.333 -7.707 1.00 74.56 93 LEU A CA 1
ATOM 736 C C . LEU A 1 93 ? 7.397 15.048 -9.043 1.00 74.56 93 LEU A C 1
ATOM 738 O O . LEU A 1 93 ? 7.448 14.399 -10.081 1.00 74.56 93 LEU A O 1
ATOM 742 N N . GLY A 1 94 ? 7.506 16.375 -9.018 1.00 77.69 94 GLY A N 1
ATOM 743 C CA . GLY A 1 94 ? 7.651 17.199 -10.211 1.00 77.69 94 GLY A CA 1
ATOM 744 C C . GLY A 1 94 ? 9.072 17.170 -10.751 1.00 77.69 94 GLY A C 1
ATOM 745 O O . GLY A 1 94 ? 9.275 16.820 -11.903 1.00 77.69 94 GLY A O 1
ATOM 746 N N . TRP A 1 95 ? 10.071 17.496 -9.930 1.00 70.38 95 TRP A N 1
ATOM 747 C CA . TRP A 1 95 ? 11.461 17.530 -10.383 1.00 70.38 95 TRP A CA 1
ATOM 748 C C . TRP A 1 95 ? 12.023 16.115 -10.537 1.00 70.38 95 TRP A C 1
ATOM 750 O O . TRP A 1 95 ? 12.271 15.677 -11.652 1.00 70.38 95 TRP A O 1
ATOM 760 N N . VAL A 1 96 ? 12.148 15.349 -9.449 1.00 67.19 96 VAL A N 1
ATOM 761 C CA . VAL A 1 96 ? 12.773 14.009 -9.507 1.00 67.19 96 VAL A CA 1
ATOM 762 C C . VAL A 1 96 ? 11.947 13.032 -10.355 1.00 67.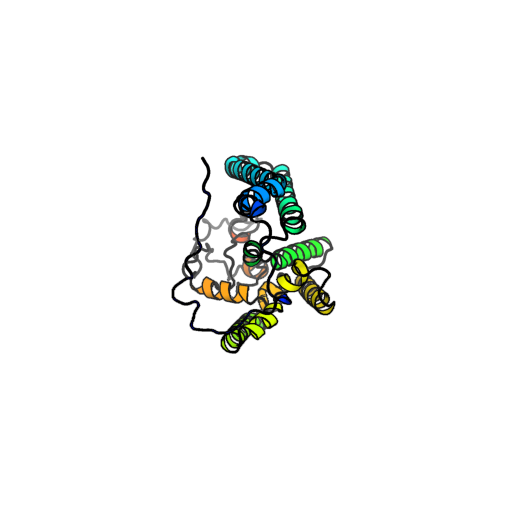19 96 VAL A C 1
ATOM 764 O O . VAL A 1 96 ? 12.510 12.189 -11.055 1.00 67.19 96 VAL A O 1
ATOM 767 N N . GLY A 1 97 ? 10.617 13.154 -10.325 1.00 66.50 97 GLY A N 1
ATOM 768 C CA . GLY A 1 97 ? 9.721 12.315 -11.120 1.00 66.50 97 GLY A CA 1
ATOM 769 C C . GLY A 1 97 ? 9.693 12.651 -12.616 1.00 66.50 97 GLY A C 1
ATOM 770 O O . GLY A 1 97 ? 9.711 11.723 -13.420 1.00 66.50 97 GLY A O 1
ATOM 771 N N . TRP A 1 98 ? 9.670 13.935 -13.005 1.00 66.75 98 TRP A N 1
ATOM 772 C CA . TRP A 1 98 ? 9.522 14.342 -14.415 1.00 66.75 98 TRP A CA 1
ATOM 773 C C . TRP A 1 98 ? 10.850 14.644 -15.123 1.00 66.75 98 TRP A C 1
ATOM 775 O O . TRP A 1 98 ? 10.979 14.336 -16.304 1.00 66.75 98 TRP A O 1
ATOM 785 N N . SER A 1 99 ? 11.837 15.252 -14.445 1.00 60.84 99 SER A N 1
ATOM 786 C CA . SER A 1 99 ? 13.083 15.704 -15.092 1.00 60.84 99 SER A CA 1
ATOM 787 C C . SER A 1 99 ? 14.154 14.621 -15.146 1.00 60.84 99 SER A C 1
ATOM 789 O O . SER A 1 99 ? 14.801 14.447 -16.172 1.00 60.84 99 SER A O 1
ATOM 791 N N . THR A 1 100 ? 14.324 13.855 -14.069 1.00 60.97 100 THR A N 1
ATOM 792 C CA . THR A 1 100 ? 15.434 12.894 -13.967 1.00 60.97 100 THR A CA 1
ATOM 793 C C . THR A 1 100 ? 15.068 11.501 -14.474 1.00 60.97 100 THR A C 1
ATOM 795 O O . THR A 1 100 ? 15.864 10.577 -14.322 1.00 60.97 100 THR A O 1
ATOM 798 N N . GLY A 1 101 ? 13.858 11.315 -15.021 1.00 57.16 101 GLY A N 1
ATOM 799 C CA . GLY A 1 101 ? 13.358 9.979 -15.341 1.00 57.16 101 GLY A CA 1
ATOM 800 C C . GLY A 1 101 ? 13.522 9.048 -14.141 1.00 57.16 101 GLY A C 1
ATOM 801 O O . GLY A 1 101 ? 14.033 7.947 -14.295 1.00 57.16 101 GLY A O 1
ATOM 802 N N . ALA A 1 102 ? 13.196 9.566 -12.949 1.00 48.84 102 ALA A N 1
ATOM 803 C CA . ALA A 1 102 ? 12.834 8.823 -11.759 1.00 48.84 102 ALA A CA 1
ATOM 804 C C . ALA A 1 102 ? 13.714 7.571 -11.529 1.00 48.84 102 ALA A C 1
ATOM 806 O O . ALA A 1 102 ? 13.380 6.499 -12.021 1.00 48.84 102 ALA A O 1
ATOM 807 N N . GLN A 1 103 ? 14.837 7.693 -10.795 1.00 49.44 103 GLN A N 1
ATOM 808 C CA . GLN A 1 103 ? 15.735 6.568 -10.457 1.00 49.44 103 GLN A CA 1
ATOM 809 C C . GLN A 1 103 ? 14.928 5.286 -10.182 1.00 49.44 103 GLN A C 1
ATOM 811 O O . GLN A 1 103 ? 14.329 5.148 -9.110 1.00 49.44 103 GLN A O 1
ATOM 816 N N . MET A 1 104 ? 14.900 4.363 -11.155 1.00 52.81 104 MET A N 1
ATOM 817 C CA . MET A 1 104 ? 14.005 3.191 -11.160 1.00 52.81 104 MET A CA 1
ATOM 818 C C . MET A 1 104 ? 14.136 2.372 -9.879 1.00 52.81 104 MET A C 1
ATOM 820 O O . MET A 1 104 ? 13.175 1.791 -9.383 1.00 52.81 104 MET A O 1
ATOM 824 N N . THR A 1 105 ? 15.329 2.398 -9.290 1.00 54.22 105 THR A N 1
ATOM 825 C CA . THR A 1 105 ? 15.644 1.751 -8.027 1.00 54.22 105 THR A CA 1
ATOM 826 C C . THR A 1 105 ? 14.788 2.276 -6.875 1.00 54.22 105 THR A C 1
ATOM 828 O O . THR A 1 105 ? 14.259 1.463 -6.132 1.00 54.22 105 THR A O 1
ATOM 831 N N . ILE A 1 106 ? 14.587 3.591 -6.721 1.00 54.16 106 ILE A N 1
ATOM 832 C CA . ILE A 1 106 ? 13.850 4.167 -5.578 1.00 54.16 106 ILE A CA 1
ATOM 833 C C . ILE A 1 106 ? 12.338 3.956 -5.723 1.00 54.16 106 ILE A C 1
ATOM 835 O O . ILE A 1 106 ? 11.672 3.617 -4.743 1.00 54.16 106 ILE A O 1
ATOM 839 N N . LEU A 1 107 ? 11.791 4.089 -6.934 1.00 55.31 107 LEU A N 1
ATOM 840 C CA . LEU A 1 107 ? 10.352 3.897 -7.177 1.00 55.31 107 LEU A CA 1
ATOM 841 C C . LEU A 1 107 ? 9.929 2.427 -7.158 1.00 55.31 107 LEU A C 1
ATOM 843 O O . LEU A 1 107 ? 8.766 2.133 -6.888 1.00 55.31 107 LEU A O 1
ATOM 847 N N . ARG A 1 108 ? 10.873 1.497 -7.355 1.00 52.44 108 ARG A N 1
ATOM 848 C CA . ARG A 1 108 ? 10.644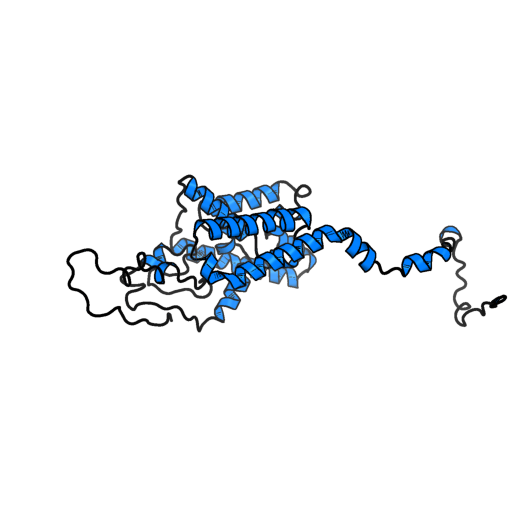 0.069 -7.103 1.00 52.44 108 ARG A CA 1
ATOM 849 C C . ARG A 1 108 ? 10.356 -0.209 -5.619 1.00 52.44 108 ARG A C 1
ATOM 851 O O . ARG A 1 108 ? 9.552 -1.082 -5.313 1.00 52.44 108 ARG A O 1
ATOM 858 N N . TRP A 1 109 ? 10.965 0.545 -4.697 1.00 53.97 109 TRP A N 1
ATOM 859 C CA . TRP A 1 109 ? 10.711 0.409 -3.252 1.00 53.97 109 TRP A CA 1
ATOM 860 C C . TRP A 1 109 ? 9.522 1.255 -2.777 1.00 53.97 109 TRP A C 1
ATOM 862 O O . TRP A 1 109 ? 8.713 0.792 -1.973 1.00 53.97 109 TRP A O 1
ATOM 872 N N . LEU A 1 110 ? 9.385 2.484 -3.283 1.00 59.47 110 LEU A N 1
ATOM 873 C CA . LEU A 1 110 ? 8.240 3.362 -3.039 1.00 59.47 110 LEU A CA 1
ATOM 874 C C . LEU A 1 110 ? 7.249 3.239 -4.193 1.00 59.47 110 LEU A C 1
ATOM 876 O O . LEU A 1 110 ? 7.286 4.064 -5.095 1.00 59.47 110 LEU A O 1
ATOM 880 N N . CYS A 1 111 ? 6.355 2.246 -4.154 1.00 75.31 111 CYS A N 1
ATOM 881 C CA . CYS A 1 111 ? 5.320 2.066 -5.177 1.00 75.31 111 CYS A CA 1
ATOM 882 C C . CYS A 1 111 ? 4.444 3.336 -5.281 1.00 75.31 111 CYS A C 1
ATOM 884 O O . CYS A 1 111 ? 3.552 3.541 -4.444 1.00 75.31 111 CYS A O 1
ATOM 886 N N . PRO A 1 112 ? 4.638 4.204 -6.292 1.00 74.31 112 PRO A N 1
ATOM 887 C CA . PRO A 1 112 ? 3.916 5.470 -6.359 1.00 74.31 112 PRO A CA 1
ATOM 888 C C . PRO A 1 112 ? 2.473 5.245 -6.812 1.00 74.31 112 PRO A C 1
ATOM 890 O O . PRO A 1 112 ? 1.617 6.083 -6.552 1.00 74.31 112 PRO A O 1
ATOM 893 N N . PHE A 1 113 ? 2.166 4.077 -7.386 1.00 80.06 113 PHE A N 1
ATOM 894 C CA . PHE A 1 113 ? 0.795 3.639 -7.613 1.00 80.06 113 PHE A CA 1
ATOM 895 C C . PHE A 1 113 ? 0.015 3.511 -6.295 1.00 80.06 113 PHE A C 1
ATOM 897 O O . PHE A 1 113 ? -1.126 3.956 -6.208 1.00 80.06 113 PHE A O 1
ATOM 904 N N . GLY A 1 114 ? 0.642 3.000 -5.228 1.00 80.81 114 GLY A N 1
ATOM 905 C CA . GLY A 1 114 ? 0.030 2.970 -3.896 1.00 80.81 114 GLY A CA 1
ATOM 906 C C . GLY A 1 114 ? -0.216 4.374 -3.326 1.00 80.81 114 GLY A C 1
ATOM 907 O O . GLY A 1 114 ? -1.260 4.626 -2.723 1.00 80.81 114 GLY A O 1
ATOM 908 N N . ALA A 1 115 ? 0.705 5.315 -3.563 1.00 82.69 115 ALA A N 1
ATOM 909 C CA . ALA A 1 115 ? 0.517 6.720 -3.194 1.00 82.69 115 ALA A CA 1
ATOM 910 C C . ALA A 1 115 ? -0.605 7.386 -4.012 1.00 82.69 115 ALA A C 1
ATOM 912 O O . ALA A 1 115 ? -1.416 8.130 -3.461 1.00 82.69 115 ALA A O 1
ATOM 913 N N . LEU A 1 116 ? -0.695 7.070 -5.306 1.00 84.81 116 LEU A N 1
ATOM 914 C CA . LEU A 1 116 ? -1.748 7.547 -6.195 1.00 84.81 116 LEU A CA 1
ATOM 915 C C . LEU A 1 116 ? -3.121 7.001 -5.783 1.00 84.81 116 LEU A C 1
ATOM 917 O O . LEU A 1 116 ? -4.098 7.745 -5.805 1.00 84.81 116 LEU A O 1
ATOM 921 N N . GLN A 1 117 ? -3.204 5.748 -5.328 1.00 86.06 117 GLN A N 1
ATOM 922 C CA . GLN A 1 117 ? -4.432 5.184 -4.757 1.00 86.06 117 GLN A CA 1
ATOM 923 C C . GLN A 1 117 ? -4.875 5.915 -3.482 1.00 86.06 117 GLN A C 1
ATOM 925 O O . GLN A 1 117 ? -6.060 6.178 -3.308 1.00 86.06 117 GLN A O 1
ATOM 930 N N . GLU A 1 118 ? -3.946 6.310 -2.608 1.00 86.00 118 GLU A N 1
ATOM 931 C CA . GLU A 1 118 ? -4.290 7.117 -1.429 1.00 86.00 118 GLU A CA 1
ATOM 932 C C . GLU A 1 118 ? -4.749 8.530 -1.821 1.00 86.00 118 GLU A C 1
ATOM 934 O O . GLU A 1 118 ? -5.718 9.050 -1.264 1.00 86.00 118 GLU A O 1
ATOM 939 N N . LEU A 1 119 ? -4.077 9.154 -2.794 1.00 87.62 119 LEU A N 1
ATOM 940 C CA . LEU A 1 119 ? -4.430 10.488 -3.275 1.00 87.62 119 LEU A CA 1
ATOM 941 C C . LEU A 1 119 ? -5.803 10.494 -3.957 1.00 87.62 119 LEU A C 1
ATOM 943 O O . LEU A 1 119 ? -6.627 11.353 -3.653 1.00 87.62 119 LEU A O 1
ATOM 947 N N . THR A 1 120 ? -6.071 9.518 -4.826 1.00 87.69 120 THR A N 1
ATOM 948 C CA . THR A 1 120 ? -7.370 9.350 -5.498 1.00 87.69 120 THR A CA 1
ATOM 949 C C . THR A 1 120 ? -8.477 9.029 -4.501 1.00 87.69 120 THR A C 1
ATOM 951 O O . THR A 1 120 ? -9.527 9.661 -4.558 1.00 87.69 120 THR A O 1
ATOM 954 N N . ALA A 1 121 ? -8.238 8.160 -3.513 1.00 86.25 121 ALA A N 1
ATOM 955 C CA . ALA A 1 121 ? -9.194 7.913 -2.433 1.00 86.25 121 ALA A CA 1
ATOM 956 C C . ALA A 1 121 ? -9.451 9.174 -1.586 1.00 86.25 121 ALA A C 1
ATOM 958 O O . ALA A 1 121 ? -10.582 9.449 -1.187 1.00 86.25 121 ALA A O 1
ATOM 959 N N . ARG A 1 122 ? -8.425 9.990 -1.313 1.00 86.50 122 ARG A N 1
ATOM 960 C CA . ARG A 1 122 ? -8.586 11.272 -0.609 1.00 86.50 122 ARG A CA 1
ATOM 961 C C . ARG A 1 122 ? -9.364 12.295 -1.439 1.00 86.50 122 ARG A C 1
ATOM 963 O O . ARG A 1 122 ? -10.232 12.959 -0.879 1.00 86.50 122 ARG A O 1
ATOM 970 N N . ALA A 1 123 ? -9.096 12.389 -2.739 1.00 88.88 123 ALA A N 1
ATOM 971 C CA . ALA A 1 123 ? -9.841 13.241 -3.662 1.00 88.88 123 ALA A CA 1
ATOM 972 C C . ALA A 1 123 ? -11.309 12.794 -3.776 1.00 88.88 123 ALA A C 1
ATOM 974 O O . ALA A 1 123 ? -12.214 13.617 -3.694 1.00 88.88 123 ALA A O 1
ATOM 975 N N . ALA A 1 124 ? -11.560 11.486 -3.856 1.00 88.69 124 ALA A N 1
ATOM 976 C CA . ALA A 1 124 ? -12.906 10.925 -3.874 1.00 88.69 124 ALA A CA 1
ATOM 977 C C . ALA A 1 124 ? -13.677 11.210 -2.573 1.00 88.69 124 ALA A C 1
ATOM 979 O O . ALA A 1 124 ? -14.829 11.634 -2.625 1.00 88.69 124 ALA A O 1
ATOM 980 N N . ARG A 1 125 ? -13.024 11.076 -1.408 1.00 85.94 125 ARG A N 1
ATOM 981 C CA . ARG A 1 125 ? -13.603 11.463 -0.107 1.00 85.94 125 ARG A CA 1
ATOM 982 C C . ARG A 1 125 ? -13.931 12.954 -0.042 1.00 85.94 125 ARG A C 1
ATOM 984 O O . ARG A 1 125 ? -14.956 13.320 0.522 1.00 85.94 125 ARG A O 1
ATOM 991 N N . PHE A 1 126 ? -13.085 13.804 -0.626 1.00 88.88 126 PHE A N 1
ATOM 992 C CA . PHE A 1 126 ? -13.351 15.240 -0.738 1.00 88.88 126 PHE A CA 1
ATOM 993 C C . PHE A 1 126 ? -14.578 15.533 -1.618 1.00 88.88 126 PHE A C 1
ATOM 995 O O . PHE A 1 126 ? -15.359 16.419 -1.294 1.00 88.88 126 PHE A O 1
ATOM 1002 N N . LEU A 1 127 ? -14.798 14.736 -2.667 1.00 90.50 127 LEU A N 1
ATOM 1003 C CA . LEU A 1 127 ? -15.993 14.776 -3.521 1.00 90.50 127 LEU A CA 1
ATOM 1004 C C . LEU A 1 127 ? -17.228 14.091 -2.895 1.00 90.50 127 LEU A C 1
ATOM 1006 O O . LEU A 1 127 ? -18.262 13.984 -3.546 1.00 90.50 127 LEU A O 1
ATOM 1010 N N . GLY A 1 128 ? -17.138 13.619 -1.647 1.00 86.06 128 GLY A N 1
ATOM 1011 C CA . GLY A 1 128 ? -18.250 12.991 -0.925 1.00 86.06 128 GLY A CA 1
ATOM 1012 C C . GLY A 1 128 ? -18.454 11.498 -1.205 1.00 86.06 128 GLY A C 1
ATOM 1013 O O . GLY A 1 128 ? -19.406 10.912 -0.693 1.00 86.06 128 GLY A O 1
ATOM 1014 N N . VAL A 1 129 ? -17.566 10.850 -1.963 1.00 87.19 129 VAL A N 1
ATOM 1015 C CA . VAL A 1 129 ? -17.629 9.402 -2.207 1.00 87.19 129 VAL A CA 1
ATOM 1016 C C . VAL A 1 129 ? -17.087 8.659 -0.985 1.00 87.19 129 VAL A C 1
ATOM 1018 O O . VAL A 1 129 ? -15.927 8.824 -0.598 1.00 87.19 129 VAL A O 1
ATOM 1021 N N . GLN A 1 130 ? -17.927 7.831 -0.363 1.00 81.06 130 GLN A N 1
ATOM 1022 C CA . GLN A 1 130 ? -17.511 6.972 0.744 1.00 81.06 130 GLN A CA 1
ATOM 1023 C C . GLN A 1 130 ? -16.977 5.637 0.206 1.00 81.06 130 GLN A C 1
ATOM 1025 O O . GLN A 1 130 ? -17.660 5.003 -0.600 1.00 81.06 130 GLN A O 1
ATOM 1030 N N . PRO A 1 131 ? -15.791 5.176 0.646 1.00 83.06 131 PRO A N 1
ATOM 1031 C CA . PRO A 1 131 ? -15.272 3.883 0.226 1.00 83.06 131 PRO A CA 1
ATOM 1032 C C . PRO A 1 131 ? -16.155 2.755 0.774 1.00 83.06 131 PRO A C 1
ATOM 1034 O O . PRO A 1 131 ? -16.504 2.721 1.958 1.00 83.06 131 PRO A O 1
ATOM 1037 N N . LEU A 1 132 ? -16.485 1.807 -0.095 1.00 87.44 132 LEU A N 1
ATOM 1038 C CA . LEU A 1 132 ? -17.198 0.587 0.233 1.00 87.44 132 LEU A CA 1
ATOM 1039 C C . LEU A 1 132 ? -16.302 -0.319 1.080 1.00 87.44 132 LEU A C 1
ATOM 1041 O O . LEU A 1 132 ? -15.200 -0.710 0.686 1.00 87.44 132 LEU A O 1
ATOM 1045 N N . ARG A 1 133 ? -16.805 -0.719 2.247 1.00 84.19 133 ARG A N 1
ATOM 1046 C CA . ARG A 1 133 ? -16.179 -1.782 3.032 1.00 84.19 133 ARG A CA 1
ATOM 1047 C C . ARG A 1 133 ? -16.659 -3.133 2.540 1.00 84.19 133 ARG A C 1
ATOM 1049 O O . ARG A 1 133 ? -17.850 -3.421 2.561 1.00 84.19 133 ARG A O 1
ATOM 1056 N N . LEU A 1 134 ? -15.708 -3.970 2.146 1.00 86.00 134 LEU A N 1
ATOM 1057 C CA . LEU A 1 134 ? -15.975 -5.368 1.832 1.00 86.00 134 LEU A CA 1
ATOM 1058 C C . LEU A 1 134 ? -16.391 -6.124 3.096 1.00 86.00 134 LEU A C 1
ATOM 1060 O O . LEU A 1 134 ? -15.860 -5.869 4.179 1.00 86.00 134 LEU A O 1
ATOM 1064 N N . SER A 1 135 ? -17.315 -7.071 2.926 1.00 90.25 135 SER A N 1
ATOM 1065 C CA . SER A 1 135 ? -17.634 -8.063 3.953 1.00 90.25 135 SER A CA 1
ATOM 1066 C C . SER A 1 135 ? -16.395 -8.901 4.278 1.00 90.25 135 SER A C 1
ATOM 1068 O O . SER A 1 135 ? -15.574 -9.175 3.396 1.00 90.25 135 SER A O 1
ATOM 1070 N N . TYR A 1 136 ? -16.276 -9.343 5.533 1.00 86.69 136 TYR A N 1
ATOM 1071 C CA . TYR A 1 136 ? -15.154 -10.163 6.002 1.00 86.69 136 TYR A CA 1
ATOM 1072 C C . TYR A 1 136 ? -14.942 -11.407 5.124 1.00 86.69 136 TYR A C 1
ATOM 1074 O O . TYR A 1 136 ? -13.810 -11.720 4.754 1.00 86.69 136 TYR A O 1
ATOM 1082 N N . ALA A 1 137 ? -16.029 -12.068 4.708 1.00 89.56 137 ALA A N 1
ATOM 1083 C CA . ALA A 1 137 ? -15.959 -13.229 3.824 1.00 89.56 137 ALA A CA 1
ATOM 1084 C C . ALA A 1 137 ? -15.330 -12.874 2.466 1.00 89.56 137 ALA A C 1
ATOM 1086 O O . ALA A 1 137 ? -14.370 -13.515 2.044 1.00 89.56 137 ALA A O 1
ATOM 1087 N N . SER A 1 138 ? -15.813 -11.813 1.813 1.00 90.50 138 SER A N 1
ATOM 1088 C CA . SER A 1 138 ? -15.276 -11.354 0.527 1.00 90.50 138 SER A CA 1
ATOM 1089 C C . SER A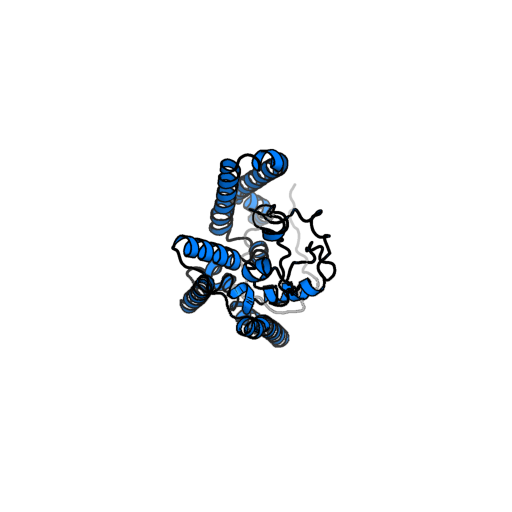 1 138 ? -13.798 -10.996 0.640 1.00 90.50 138 SER A C 1
ATOM 1091 O O . SER A 1 138 ? -12.998 -11.401 -0.200 1.00 90.50 138 SER A O 1
ATOM 1093 N N . HIS A 1 139 ? -13.410 -10.296 1.711 1.00 88.81 139 HIS A N 1
ATOM 1094 C CA . HIS A 1 139 ? -12.009 -9.979 1.947 1.00 88.81 139 HIS A CA 1
ATOM 1095 C C . HIS A 1 139 ? -11.150 -11.242 2.086 1.00 88.81 139 HIS A C 1
ATOM 1097 O O . HIS A 1 139 ? -10.107 -11.338 1.438 1.00 88.81 139 HIS A O 1
ATOM 1103 N N . ARG A 1 140 ? -11.598 -12.215 2.888 1.00 88.25 140 ARG A N 1
ATOM 1104 C CA . ARG A 1 140 ? -10.874 -13.466 3.133 1.00 88.25 140 ARG A CA 1
ATOM 1105 C C . ARG A 1 140 ? -10.648 -14.272 1.854 1.00 88.25 140 ARG A C 1
ATOM 1107 O O . ARG A 1 140 ? -9.586 -14.870 1.714 1.00 88.25 140 ARG A O 1
ATOM 1114 N N . TRP A 1 141 ? -11.620 -14.267 0.945 1.00 90.56 141 TRP A N 1
ATOM 1115 C CA . TRP A 1 141 ? -11.544 -14.954 -0.347 1.00 90.56 141 TRP A CA 1
ATOM 1116 C C . TRP A 1 141 ? -10.668 -14.232 -1.375 1.00 90.56 141 TRP A C 1
ATOM 1118 O O . TRP A 1 141 ? -9.932 -14.883 -2.110 1.00 90.56 141 TRP A O 1
ATOM 1128 N N . LEU A 1 142 ? -10.715 -12.899 -1.420 1.00 90.75 142 LEU A N 1
ATOM 1129 C CA . LEU A 1 142 ? -9.926 -12.095 -2.362 1.00 90.75 142 LEU A CA 1
ATOM 1130 C C . LEU A 1 142 ? -8.453 -11.977 -1.943 1.00 90.75 142 LEU A C 1
ATOM 1132 O O . LEU A 1 142 ? -7.571 -11.840 -2.784 1.00 90.75 142 LEU A O 1
ATOM 1136 N N . TRP A 1 143 ? -8.166 -12.017 -0.643 1.00 87.00 143 TRP A N 1
ATOM 1137 C CA . TRP A 1 143 ? -6.815 -11.857 -0.107 1.00 87.00 143 TRP A CA 1
ATOM 1138 C C . TRP A 1 143 ? -5.761 -12.844 -0.654 1.00 87.00 143 TRP A C 1
ATOM 1140 O O . TRP A 1 143 ? -4.668 -12.380 -0.983 1.00 87.00 143 TRP A O 1
ATOM 1150 N N . PRO A 1 144 ? -6.018 -14.160 -0.807 1.00 91.25 144 PRO A N 1
ATOM 1151 C CA . PRO A 1 144 ? -5.013 -15.090 -1.319 1.00 91.25 144 PRO A CA 1
ATOM 1152 C C . PRO A 1 144 ? -4.581 -14.844 -2.771 1.00 91.25 144 PRO A C 1
ATOM 1154 O O . PRO A 1 144 ? -3.529 -15.343 -3.172 1.00 91.25 144 PRO A O 1
ATOM 1157 N N . ILE A 1 145 ? -5.338 -14.056 -3.545 1.00 92.94 145 ILE A N 1
ATOM 1158 C CA . ILE A 1 145 ? -5.067 -13.794 -4.967 1.00 92.94 145 ILE A CA 1
ATOM 1159 C C . ILE A 1 145 ? -3.645 -13.260 -5.177 1.00 92.94 145 ILE A C 1
ATOM 1161 O O . ILE A 1 145 ? -2.939 -13.753 -6.054 1.00 92.94 145 ILE A O 1
ATOM 1165 N N . LYS A 1 146 ? -3.169 -12.340 -4.326 1.00 91.38 146 LYS A N 1
ATOM 1166 C CA . LYS A 1 146 ? -1.807 -11.789 -4.442 1.00 91.38 146 LYS A CA 1
ATOM 1167 C C . LYS A 1 146 ? -0.711 -12.844 -4.272 1.00 91.38 146 LYS A C 1
ATOM 1169 O O . LYS A 1 146 ? 0.336 -12.742 -4.904 1.00 91.38 146 LYS A O 1
ATOM 1174 N N . TYR A 1 147 ? -0.936 -13.860 -3.435 1.00 91.88 147 TYR A N 1
ATOM 1175 C CA . TYR A 1 147 ? 0.021 -14.956 -3.254 1.00 91.88 147 TYR A CA 1
ATOM 1176 C C . TYR A 1 147 ? -0.008 -15.912 -4.444 1.00 91.88 147 TYR A C 1
ATOM 1178 O O . TYR A 1 147 ? 1.045 -16.385 -4.856 1.00 91.88 147 TYR A O 1
ATOM 1186 N N . GLY A 1 148 ? -1.191 -16.151 -5.020 1.00 92.88 148 GLY A N 1
ATOM 1187 C CA . GLY A 1 148 ? -1.324 -16.893 -6.274 1.00 92.88 148 GLY A CA 1
ATOM 1188 C C . GLY A 1 148 ? -0.590 -16.202 -7.422 1.00 92.88 148 GLY A C 1
ATOM 1189 O O . GLY A 1 148 ? 0.163 -16.850 -8.143 1.00 92.88 148 GLY A O 1
ATOM 1190 N N . LEU A 1 149 ? -0.729 -14.877 -7.536 1.00 91.00 149 LEU A N 1
ATOM 1191 C CA . LEU A 1 149 ? -0.033 -14.083 -8.548 1.00 91.00 149 LEU A CA 1
ATOM 1192 C C . LEU A 1 149 ? 1.487 -14.109 -8.355 1.00 91.00 149 LEU A C 1
ATOM 1194 O O . LEU A 1 149 ? 2.222 -14.328 -9.313 1.00 91.00 149 LEU A O 1
ATOM 1198 N N . LEU A 1 150 ? 1.959 -13.953 -7.112 1.00 91.12 150 LEU A N 1
ATOM 1199 C CA . LEU A 1 150 ? 3.378 -14.076 -6.778 1.00 91.12 150 LEU A CA 1
ATOM 1200 C C . LEU A 1 150 ? 3.927 -15.463 -7.141 1.00 91.12 150 LEU A C 1
ATOM 1202 O O . LEU A 1 150 ? 4.978 -15.554 -7.767 1.00 91.12 150 LEU A O 1
ATOM 1206 N N . LEU A 1 151 ? 3.222 -16.536 -6.768 1.00 92.94 151 LEU A N 1
ATOM 1207 C CA . LEU A 1 151 ? 3.636 -17.903 -7.083 1.00 92.94 151 LEU A CA 1
ATOM 1208 C C . LEU A 1 151 ? 3.671 -18.140 -8.597 1.00 92.94 151 LEU A C 1
ATOM 1210 O O . LEU A 1 151 ? 4.609 -18.761 -9.088 1.00 92.94 151 LEU A O 1
ATOM 1214 N N . GLY A 1 152 ? 2.691 -17.606 -9.331 1.00 91.62 152 GLY A N 1
ATOM 1215 C CA . GLY A 1 152 ? 2.673 -17.621 -10.790 1.00 91.62 152 GLY A CA 1
ATOM 1216 C C . GLY A 1 152 ? 3.902 -16.934 -11.382 1.00 91.62 152 GLY A C 1
ATOM 1217 O O . GLY A 1 152 ? 4.610 -17.545 -12.174 1.00 91.62 152 GLY A O 1
ATOM 1218 N N . LEU A 1 153 ? 4.218 -15.711 -10.943 1.00 89.25 153 LEU A N 1
ATOM 1219 C CA . LEU A 1 153 ? 5.401 -14.976 -11.408 1.00 89.25 153 LEU A CA 1
ATOM 1220 C C . LEU A 1 153 ? 6.708 -15.719 -11.105 1.00 89.25 153 LEU A C 1
ATOM 1222 O O . LEU A 1 153 ? 7.571 -15.811 -11.973 1.00 89.25 153 LEU A O 1
ATOM 1226 N N . VAL A 1 154 ? 6.845 -16.295 -9.907 1.00 91.19 154 VAL A N 1
ATOM 1227 C CA . VAL A 1 154 ? 8.012 -17.116 -9.543 1.00 91.19 154 VAL A CA 1
ATOM 1228 C C . VAL A 1 154 ? 8.091 -18.373 -10.414 1.00 91.19 154 VAL A C 1
ATOM 1230 O O . VAL A 1 154 ? 9.168 -18.711 -10.897 1.00 91.19 154 VAL A O 1
ATOM 1233 N N . GLY A 1 155 ? 6.965 -19.043 -10.665 1.00 92.81 155 GLY A N 1
ATOM 1234 C CA . GLY A 1 155 ? 6.899 -20.208 -11.548 1.00 92.81 155 GLY A CA 1
ATOM 1235 C C . GLY A 1 155 ? 7.301 -19.879 -12.987 1.00 92.81 155 GLY A C 1
ATOM 1236 O O . GLY A 1 155 ? 8.111 -20.596 -13.573 1.00 92.81 155 GLY A O 1
ATOM 1237 N N . LEU A 1 156 ? 6.811 -18.759 -13.532 1.00 89.25 156 LEU A N 1
ATOM 1238 C CA . LEU A 1 156 ? 7.241 -18.263 -14.840 1.00 89.25 156 LEU A CA 1
ATOM 1239 C C . LEU A 1 156 ? 8.728 -17.907 -14.848 1.00 89.25 156 LEU A C 1
ATOM 1241 O O . LEU A 1 156 ? 9.398 -18.227 -15.820 1.00 89.25 156 LEU A O 1
ATOM 1245 N N . ALA A 1 157 ? 9.258 -17.303 -13.781 1.00 88.44 157 ALA A N 1
ATOM 1246 C CA . ALA A 1 157 ? 10.678 -16.957 -13.689 1.00 88.44 157 ALA A CA 1
ATOM 1247 C C . ALA A 1 157 ? 11.586 -18.190 -13.705 1.00 88.44 157 ALA A C 1
ATOM 1249 O O . ALA A 1 157 ? 12.663 -18.139 -14.295 1.00 88.44 157 ALA A O 1
ATOM 1250 N N . ILE A 1 158 ? 11.139 -19.294 -13.100 1.00 92.25 158 ILE A N 1
ATOM 1251 C CA . ILE A 1 158 ? 11.842 -20.582 -13.145 1.00 92.25 158 ILE A CA 1
ATOM 1252 C C . ILE A 1 158 ? 11.760 -21.201 -14.548 1.00 92.25 158 ILE A C 1
ATOM 1254 O O . ILE A 1 158 ? 12.742 -21.771 -15.013 1.00 92.25 158 ILE A O 1
ATOM 1258 N N . TYR A 1 159 ? 10.613 -21.089 -15.224 1.00 93.06 159 TYR A N 1
ATOM 1259 C CA . TYR A 1 159 ? 10.427 -21.629 -16.573 1.00 93.06 159 TYR A CA 1
ATOM 1260 C C . TYR A 1 159 ? 11.209 -20.843 -17.637 1.00 93.06 159 TYR A C 1
ATOM 1262 O O . TYR A 1 159 ? 11.924 -21.425 -18.448 1.00 93.06 159 TYR A O 1
ATOM 1270 N N . SER A 1 160 ? 11.085 -19.516 -17.637 1.00 90.75 160 SER A N 1
ATOM 1271 C CA . SER A 1 160 ? 11.768 -18.625 -18.572 1.00 90.75 160 SER A CA 1
ATOM 1272 C C . SER A 1 160 ? 11.822 -17.200 -18.025 1.00 90.75 160 SER A C 1
ATOM 1274 O O . SER A 1 160 ? 10.788 -16.570 -17.782 1.00 90.75 160 SER A O 1
ATOM 1276 N N . PHE A 1 161 ? 13.029 -16.653 -17.916 1.00 86.75 161 PHE A N 1
ATOM 1277 C CA . PHE A 1 161 ? 13.234 -15.293 -17.421 1.00 86.75 161 PHE A CA 1
ATOM 1278 C C . PHE A 1 161 ? 12.534 -14.229 -18.289 1.00 86.75 161 PHE A C 1
ATOM 1280 O O . PHE A 1 161 ? 11.948 -13.292 -17.757 1.00 86.75 161 PHE A O 1
ATOM 1287 N N . GLU A 1 162 ? 12.508 -14.404 -19.614 1.00 82.62 162 GLU A N 1
ATOM 1288 C CA . GLU A 1 162 ? 11.859 -13.463 -20.542 1.00 82.62 162 GLU A CA 1
ATOM 1289 C C . GLU A 1 162 ? 10.338 -13.394 -20.358 1.00 82.62 162 GLU A C 1
ATOM 1291 O O . GLU A 1 162 ? 9.774 -12.302 -20.279 1.00 82.62 162 GLU A O 1
ATOM 1296 N N . ALA A 1 163 ? 9.663 -14.540 -20.211 1.00 78.19 163 ALA A N 1
ATOM 1297 C CA . ALA A 1 163 ? 8.223 -14.538 -19.956 1.00 78.19 163 ALA A CA 1
ATOM 1298 C C . ALA A 1 163 ? 7.891 -13.956 -18.577 1.00 78.19 163 ALA A C 1
ATOM 1300 O O . ALA A 1 163 ? 6.843 -13.339 -18.412 1.00 78.19 163 ALA A O 1
ATOM 1301 N N . ALA A 1 164 ? 8.780 -14.109 -17.592 1.00 79.06 164 ALA A N 1
ATOM 1302 C CA . ALA A 1 164 ? 8.609 -13.489 -16.284 1.00 79.06 164 ALA A CA 1
ATOM 1303 C C . ALA A 1 164 ? 8.761 -11.967 -16.333 1.00 79.06 164 ALA A C 1
ATOM 1305 O O . ALA A 1 164 ? 8.002 -11.274 -15.664 1.00 79.06 164 ALA A O 1
ATOM 1306 N N . LEU A 1 165 ? 9.676 -11.443 -17.153 1.00 75.94 165 LEU A N 1
ATOM 1307 C CA . LEU A 1 165 ? 9.784 -10.003 -17.399 1.00 75.94 165 LEU A CA 1
ATOM 1308 C C . LEU A 1 165 ? 8.515 -9.458 -18.068 1.00 75.94 165 LEU A C 1
ATOM 1310 O O . LEU A 1 165 ? 7.965 -8.470 -17.591 1.00 75.94 165 LEU A O 1
ATOM 1314 N N . GLY A 1 166 ? 7.996 -10.144 -19.094 1.00 73.94 166 GLY A N 1
ATOM 1315 C CA . GLY A 1 166 ? 6.732 -9.767 -19.739 1.00 73.94 166 GLY A CA 1
ATOM 1316 C C . GLY A 1 166 ? 5.520 -9.883 -18.806 1.00 73.94 166 GLY A C 1
ATOM 1317 O O . GLY A 1 166 ? 4.648 -9.022 -18.799 1.00 73.94 166 GLY A O 1
ATOM 1318 N N . ALA A 1 167 ? 5.473 -10.908 -17.953 1.00 76.00 167 ALA A N 1
ATOM 1319 C CA . ALA A 1 167 ? 4.416 -11.064 -16.956 1.00 76.00 167 ALA A CA 1
ATOM 1320 C C . ALA A 1 167 ? 4.549 -10.070 -15.792 1.00 76.00 167 ALA A C 1
ATOM 1322 O O . ALA A 1 167 ? 3.544 -9.715 -15.184 1.00 76.00 167 ALA A O 1
ATOM 1323 N N . SER A 1 168 ? 5.755 -9.578 -15.493 1.00 70.75 168 SER A N 1
ATOM 1324 C CA . SER A 1 168 ? 5.981 -8.541 -14.479 1.00 70.75 168 SER A CA 1
ATOM 1325 C C . SER A 1 168 ? 5.377 -7.184 -14.875 1.00 70.75 168 SER A C 1
ATOM 1327 O O . SER A 1 168 ? 5.213 -6.323 -14.011 1.00 70.75 168 SER A O 1
ATOM 1329 N N . GLU A 1 169 ? 4.944 -7.016 -16.133 1.00 70.12 169 GLU A N 1
ATOM 1330 C CA . GLU A 1 169 ? 4.142 -5.873 -16.603 1.00 70.12 169 GLU A CA 1
ATOM 1331 C C . GLU A 1 169 ? 2.751 -5.782 -15.948 1.00 70.12 169 GLU A C 1
ATOM 1333 O O . GLU A 1 169 ? 2.067 -4.765 -16.068 1.00 70.12 169 GLU A O 1
ATOM 1338 N N . ILE A 1 170 ? 2.336 -6.822 -15.216 1.00 67.62 170 ILE A N 1
ATOM 1339 C CA . ILE A 1 170 ? 1.170 -6.801 -14.321 1.00 67.62 170 ILE A CA 1
ATOM 1340 C C . ILE A 1 170 ? 1.244 -5.664 -13.297 1.00 67.62 170 ILE A C 1
ATOM 1342 O O . ILE A 1 170 ? 0.196 -5.207 -12.826 1.00 67.62 170 ILE A O 1
ATOM 1346 N N . GLU A 1 171 ? 2.451 -5.198 -12.956 1.00 67.88 171 GLU A N 1
ATOM 1347 C CA . GLU A 1 171 ? 2.623 -4.002 -12.148 1.00 67.88 171 GLU A CA 1
ATOM 1348 C C . GLU A 1 171 ? 2.256 -2.758 -12.977 1.00 67.88 171 GLU A C 1
ATOM 1350 O O . GLU A 1 171 ? 2.996 -2.370 -13.885 1.00 67.88 171 GLU A O 1
ATOM 1355 N N . PRO A 1 172 ? 1.155 -2.054 -12.645 1.00 62.72 172 PRO A N 1
ATOM 1356 C CA . PRO A 1 172 ? 0.672 -0.908 -13.419 1.00 62.72 172 PRO A CA 1
ATOM 1357 C C . PRO A 1 172 ? 1.655 0.276 -13.410 1.00 62.72 172 PRO A C 1
ATOM 1359 O O . PRO A 1 172 ? 1.430 1.281 -14.078 1.00 62.72 172 PRO A O 1
ATOM 1362 N N . PHE A 1 173 ? 2.728 0.193 -12.616 1.00 60.00 173 PHE A N 1
ATOM 1363 C CA . PHE A 1 173 ? 3.701 1.259 -12.448 1.00 60.00 173 PHE A CA 1
ATOM 1364 C C . PHE A 1 173 ? 4.748 1.319 -13.570 1.00 60.00 173 PHE A C 1
ATOM 1366 O O . PHE A 1 173 ? 4.924 2.393 -14.151 1.00 60.00 173 PHE A O 1
ATOM 1373 N N . GLU A 1 174 ? 5.403 0.197 -13.906 1.00 58.78 174 GLU A N 1
ATOM 1374 C CA . GLU A 1 174 ? 6.346 0.175 -15.039 1.00 58.78 174 GLU A CA 1
ATOM 1375 C C . GLU A 1 174 ? 5.630 0.524 -16.349 1.00 58.78 174 GLU A C 1
ATOM 1377 O O . GLU A 1 174 ? 6.164 1.239 -17.194 1.00 58.78 174 GLU A O 1
ATOM 1382 N N . THR A 1 175 ? 4.375 0.102 -16.489 1.00 55.75 175 THR A N 1
ATOM 1383 C CA . THR A 1 175 ? 3.616 0.243 -17.732 1.00 55.75 175 THR A CA 1
ATOM 1384 C C . THR A 1 175 ? 2.991 1.626 -17.931 1.00 55.75 175 THR A C 1
ATOM 1386 O O . THR A 1 175 ? 3.030 2.135 -19.049 1.00 55.75 175 THR A O 1
ATOM 1389 N N . ALA A 1 176 ? 2.447 2.269 -16.889 1.00 56.84 176 ALA A N 1
ATOM 1390 C CA . ALA A 1 176 ? 1.698 3.523 -17.055 1.00 56.84 176 ALA A CA 1
ATOM 1391 C C . ALA A 1 176 ? 2.519 4.809 -16.846 1.00 56.84 176 ALA A C 1
ATOM 1393 O O . ALA A 1 176 ? 2.213 5.825 -17.468 1.00 56.84 176 ALA A O 1
ATOM 1394 N N . ILE A 1 177 ? 3.533 4.804 -15.968 1.00 55.78 177 ILE A N 1
ATOM 1395 C CA . ILE A 1 177 ? 4.275 6.030 -15.604 1.00 55.78 177 ILE A CA 1
ATOM 1396 C C . ILE A 1 177 ? 5.646 6.089 -16.287 1.00 55.78 177 ILE A C 1
ATOM 1398 O O . ILE A 1 177 ? 6.064 7.163 -16.708 1.00 55.78 177 ILE A O 1
ATOM 1402 N N . VAL A 1 178 ? 6.326 4.949 -16.445 1.00 55.94 178 VAL A N 1
ATOM 1403 C CA . VAL A 1 178 ? 7.692 4.899 -16.998 1.00 55.94 178 VAL A CA 1
ATOM 1404 C C . VAL A 1 178 ? 7.704 4.876 -18.531 1.00 55.94 178 VAL A C 1
ATOM 1406 O O . VAL A 1 178 ? 8.501 5.579 -19.147 1.00 55.94 178 VAL A O 1
ATOM 1409 N N . LEU A 1 179 ? 6.800 4.121 -19.164 1.00 54.66 179 LEU A N 1
ATOM 1410 C CA . LEU A 1 179 ? 6.720 4.005 -20.633 1.00 54.66 179 LEU A CA 1
ATOM 1411 C C . LEU A 1 179 ? 5.829 5.072 -21.302 1.00 54.66 179 LEU A C 1
ATOM 1413 O O . LEU A 1 179 ? 5.812 5.195 -22.535 1.00 54.66 179 LEU A O 1
ATOM 1417 N N . GLY A 1 180 ? 5.137 5.884 -20.494 1.00 58.78 180 GLY A N 1
ATOM 1418 C CA . GLY A 1 180 ? 4.412 7.087 -20.903 1.00 58.78 180 GLY A CA 1
ATOM 1419 C C . GLY A 1 180 ? 3.608 6.930 -22.199 1.00 58.78 180 GLY A C 1
ATOM 1420 O O . GLY A 1 180 ? 2.667 6.149 -22.284 1.00 58.78 180 GLY A O 1
ATOM 1421 N N . ARG A 1 181 ? 3.978 7.708 -23.225 1.00 48.31 181 ARG A N 1
ATOM 1422 C CA . ARG A 1 181 ? 3.221 7.896 -24.478 1.00 48.31 181 ARG A CA 1
ATOM 1423 C C . ARG A 1 181 ? 3.502 6.858 -25.576 1.00 48.31 181 ARG A C 1
ATOM 1425 O O . ARG A 1 181 ? 2.981 6.998 -26.677 1.00 48.31 181 ARG A O 1
ATOM 1432 N N . SER A 1 182 ? 4.338 5.859 -25.296 1.00 54.03 182 SER A N 1
ATOM 1433 C CA . SER A 1 182 ? 4.812 4.869 -26.281 1.00 54.03 182 SER A CA 1
ATOM 1434 C C . SER A 1 182 ? 4.198 3.473 -26.121 1.00 54.03 182 SER A C 1
ATOM 1436 O O . SER A 1 182 ? 4.577 2.554 -26.843 1.00 54.03 182 SER A O 1
ATOM 1438 N N . ARG A 1 183 ? 3.257 3.304 -25.183 1.00 62.03 183 ARG A N 1
ATOM 1439 C CA . ARG A 1 183 ? 2.636 2.017 -24.847 1.00 62.03 183 ARG A CA 1
ATOM 1440 C C . ARG A 1 183 ? 1.152 2.002 -25.214 1.00 62.03 183 ARG A C 1
ATOM 1442 O O . ARG A 1 183 ? 0.482 3.032 -25.148 1.00 62.03 183 ARG A O 1
ATOM 1449 N N . ASP A 1 184 ? 0.646 0.829 -25.583 1.00 68.19 184 ASP A N 1
ATOM 1450 C CA . ASP A 1 184 ? -0.726 0.649 -26.054 1.00 68.19 184 ASP A CA 1
ATOM 1451 C C . ASP A 1 184 ? -1.774 1.078 -25.004 1.00 68.19 184 ASP A C 1
ATOM 1453 O O . ASP A 1 184 ? -1.682 0.749 -23.817 1.00 68.19 184 ASP A O 1
ATOM 1457 N N . TRP A 1 185 ? -2.826 1.766 -25.468 1.00 75.25 185 TRP A N 1
ATOM 1458 C CA . TRP A 1 185 ? -4.027 2.165 -24.710 1.00 75.25 185 TRP A CA 1
ATOM 1459 C C . TRP A 1 185 ? -4.563 1.150 -23.669 1.00 75.25 185 TRP A C 1
ATOM 1461 O O . TRP A 1 185 ? -4.929 1.600 -22.577 1.00 75.25 185 TRP A O 1
ATOM 1471 N N . PRO A 1 186 ? -4.612 -0.181 -23.912 1.00 79.75 186 PRO A N 1
ATOM 1472 C CA . PRO A 1 186 ? -5.077 -1.162 -22.925 1.00 79.75 186 PRO A CA 1
ATOM 1473 C C . PRO A 1 186 ? -4.411 -1.067 -21.546 1.00 79.75 186 PRO A C 1
ATOM 1475 O O . PRO A 1 186 ? -5.088 -1.276 -20.540 1.00 79.75 186 PRO A O 1
ATOM 1478 N N . TYR A 1 187 ? -3.130 -0.702 -21.459 1.00 75.25 187 TYR A N 1
ATOM 1479 C CA . TYR A 1 187 ? -2.439 -0.584 -20.169 1.00 75.25 187 TYR A CA 1
ATOM 1480 C C . TYR A 1 187 ? -2.894 0.644 -19.370 1.00 75.25 187 TYR A C 1
ATOM 1482 O O . TYR A 1 187 ? -3.029 0.575 -18.147 1.00 75.25 187 TYR A O 1
ATOM 1490 N N . LEU A 1 188 ? -3.201 1.753 -20.052 1.00 77.69 188 LEU A N 1
ATOM 1491 C CA . LEU A 1 188 ? -3.774 2.945 -19.421 1.00 77.69 188 LEU A CA 1
ATOM 1492 C C . LEU A 1 188 ? -5.189 2.672 -18.912 1.00 77.69 188 LEU A C 1
ATOM 1494 O O . LEU A 1 188 ? -5.532 3.093 -17.807 1.00 77.69 188 LEU A O 1
ATOM 1498 N N . VAL A 1 189 ? -5.988 1.922 -19.679 1.00 83.12 189 VAL A N 1
ATOM 1499 C CA . VAL A 1 189 ? -7.311 1.464 -19.234 1.00 83.12 189 VAL A CA 1
ATOM 1500 C C . VAL A 1 189 ? -7.177 0.563 -18.017 1.00 83.12 189 VAL A C 1
ATOM 1502 O O . VAL A 1 189 ? -7.855 0.799 -17.025 1.00 83.12 189 VAL A O 1
ATOM 1505 N N . TYR A 1 190 ? -6.272 -0.416 -18.044 1.00 84.56 190 TYR A N 1
ATOM 1506 C CA . TYR A 1 190 ? -6.026 -1.305 -16.911 1.00 84.56 190 TYR A CA 1
ATOM 1507 C C . TYR A 1 190 ? -5.629 -0.530 -15.643 1.00 84.56 190 TYR A C 1
ATOM 1509 O O . TYR A 1 190 ? -6.257 -0.697 -14.594 1.00 84.56 190 TYR A O 1
ATOM 1517 N N . ALA A 1 191 ? -4.654 0.380 -15.740 1.00 84.00 191 ALA A N 1
ATOM 1518 C CA . ALA A 1 191 ? -4.245 1.229 -14.624 1.00 84.00 191 ALA A CA 1
ATOM 1519 C C . ALA A 1 191 ? -5.395 2.132 -14.136 1.00 84.00 191 ALA A C 1
ATOM 1521 O O . ALA A 1 191 ? -5.632 2.234 -12.930 1.00 84.00 191 ALA A O 1
ATOM 1522 N N . GLY A 1 192 ? -6.155 2.734 -15.057 1.00 86.94 192 GLY A N 1
ATOM 1523 C CA . GLY A 1 192 ? -7.334 3.545 -14.755 1.00 86.94 192 GLY A CA 1
ATOM 1524 C C . GLY A 1 192 ? -8.438 2.752 -14.051 1.00 86.94 192 GLY A C 1
ATOM 1525 O O . GLY A 1 192 ? -8.984 3.217 -13.052 1.00 86.94 192 GLY A O 1
ATOM 1526 N N . CYS A 1 193 ? -8.714 1.526 -14.496 1.00 89.12 193 CYS A N 1
ATOM 1527 C CA . CYS A 1 193 ? -9.658 0.610 -13.860 1.00 89.12 193 CYS A CA 1
ATOM 1528 C C . CYS A 1 193 ? -9.213 0.240 -12.441 1.00 89.12 193 CYS A C 1
ATOM 1530 O O . CYS A 1 193 ? -10.034 0.249 -11.526 1.00 89.12 193 CYS A O 1
ATOM 1532 N N . LEU A 1 194 ? -7.922 -0.031 -12.222 1.00 88.38 194 LEU A N 1
ATOM 1533 C CA . LEU A 1 194 ? -7.383 -0.316 -10.888 1.00 88.38 194 LEU A CA 1
ATOM 1534 C C . LEU A 1 194 ? -7.436 0.898 -9.947 1.00 88.38 194 LEU A C 1
ATOM 1536 O O . LEU A 1 194 ? -7.662 0.734 -8.744 1.00 88.38 194 LEU A O 1
ATOM 1540 N N . LEU A 1 195 ? -7.240 2.113 -10.467 1.00 88.31 195 LEU A N 1
ATOM 1541 C CA . LEU A 1 195 ? -7.434 3.349 -9.703 1.00 88.31 195 LEU A CA 1
ATOM 1542 C C . LEU A 1 195 ? -8.915 3.577 -9.381 1.00 88.31 195 LEU A C 1
ATOM 1544 O O . LEU A 1 195 ? -9.242 3.880 -8.236 1.00 88.31 195 LEU A O 1
ATOM 1548 N N . GLY A 1 196 ? -9.812 3.348 -10.344 1.00 89.75 196 GLY A N 1
ATOM 1549 C CA . GLY A 1 196 ? -11.261 3.402 -10.143 1.00 89.75 196 GLY A CA 1
ATOM 1550 C C . GLY A 1 196 ? -11.743 2.397 -9.094 1.00 89.75 196 GLY A C 1
ATOM 1551 O O . GLY A 1 196 ? -12.481 2.756 -8.178 1.00 89.75 196 GLY A O 1
ATOM 1552 N N . ALA A 1 197 ? -11.242 1.162 -9.142 1.00 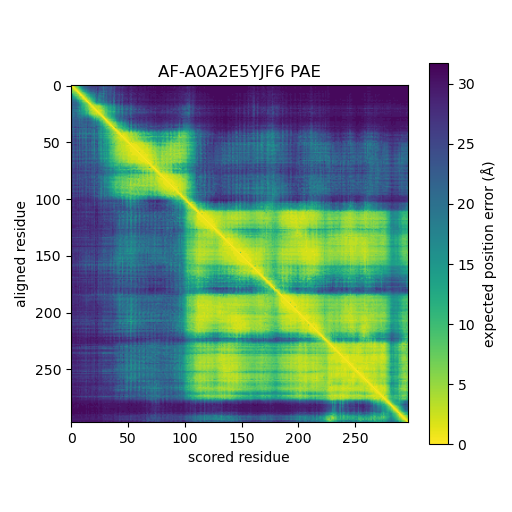90.12 197 ALA A N 1
ATOM 1553 C CA . ALA A 1 197 ? -11.480 0.164 -8.103 1.00 90.12 197 ALA A CA 1
ATOM 1554 C C . ALA A 1 197 ? -10.945 0.624 -6.735 1.00 90.12 197 ALA A C 1
ATOM 1556 O O . ALA A 1 197 ? -11.575 0.358 -5.716 1.00 90.12 197 ALA A O 1
ATOM 1557 N N . GLY A 1 198 ? -9.828 1.361 -6.713 1.00 87.81 198 GLY A N 1
ATOM 1558 C CA . GLY A 1 198 ? -9.242 1.979 -5.520 1.00 87.81 198 GLY A CA 1
ATOM 1559 C C . GLY A 1 198 ? -10.095 3.079 -4.872 1.00 87.81 198 GLY A C 1
ATOM 1560 O O . GLY A 1 198 ? -9.985 3.305 -3.667 1.00 87.81 198 GLY A O 1
ATOM 1561 N N . ILE A 1 199 ? -10.955 3.745 -5.651 1.00 89.19 199 ILE A N 1
ATOM 1562 C CA . ILE A 1 199 ? -11.922 4.737 -5.153 1.00 89.19 199 ILE A CA 1
ATOM 1563 C C . ILE A 1 199 ? -13.061 4.039 -4.402 1.00 89.19 199 ILE A C 1
ATOM 1565 O O . ILE A 1 199 ? -13.472 4.494 -3.335 1.00 89.19 199 ILE A O 1
ATOM 1569 N N . VAL A 1 200 ? -13.553 2.923 -4.948 1.00 89.19 200 VAL A N 1
ATOM 1570 C CA . VAL A 1 200 ? -14.625 2.134 -4.328 1.00 89.19 200 VAL A CA 1
ATOM 1571 C C . VAL A 1 200 ? -14.089 1.341 -3.141 1.00 89.19 200 VAL A C 1
ATOM 1573 O O . VAL A 1 200 ? -14.707 1.335 -2.086 1.00 89.19 200 VAL A O 1
ATOM 1576 N N . VAL A 1 201 ? -12.933 0.694 -3.281 1.00 88.31 201 VAL A N 1
ATOM 1577 C CA . VAL A 1 201 ? -12.289 -0.107 -2.236 1.00 88.31 201 VAL A CA 1
ATOM 1578 C C . VAL A 1 201 ? -10.905 0.462 -1.957 1.00 88.31 201 VAL A C 1
ATOM 1580 O O . VAL A 1 201 ? -10.000 0.370 -2.785 1.00 88.31 201 VAL A O 1
ATOM 1583 N N . GLU A 1 202 ? -10.718 1.005 -0.756 1.00 86.00 202 GLU A N 1
ATOM 1584 C CA . GLU A 1 202 ? -9.462 1.647 -0.362 1.00 86.00 202 GLU A CA 1
ATOM 1585 C C . GLU A 1 202 ? -8.270 0.688 -0.550 1.00 86.00 202 GLU A C 1
ATOM 1587 O O . GLU A 1 202 ? -8.259 -0.437 -0.041 1.00 86.00 202 GLU A O 1
ATOM 1592 N N . ARG A 1 203 ? -7.264 1.138 -1.318 1.00 84.75 203 ARG A N 1
ATOM 1593 C CA . ARG A 1 203 ? -6.013 0.402 -1.600 1.00 84.75 203 ARG A CA 1
ATOM 1594 C C . ARG A 1 203 ? -6.221 -0.978 -2.253 1.00 84.75 203 ARG A C 1
ATOM 1596 O O . ARG A 1 203 ? -5.447 -1.902 -1.997 1.00 84.75 203 ARG A O 1
ATOM 1603 N N . PHE A 1 204 ? -7.232 -1.113 -3.122 1.00 90.38 204 PHE A N 1
ATOM 1604 C CA . PHE A 1 204 ? -7.608 -2.366 -3.801 1.00 90.38 204 PHE A CA 1
ATOM 1605 C C . PHE A 1 204 ? -6.420 -3.154 -4.391 1.00 90.38 204 PHE A C 1
ATOM 1607 O O . PHE A 1 204 ? -6.234 -4.328 -4.075 1.00 90.38 204 PHE A O 1
ATOM 1614 N N . TYR A 1 205 ? -5.583 -2.504 -5.205 1.00 89.12 205 TYR A N 1
ATOM 1615 C CA . TYR A 1 205 ? -4.456 -3.165 -5.883 1.00 89.12 205 TYR A CA 1
ATOM 1616 C C . TYR A 1 205 ? -3.412 -3.686 -4.890 1.00 89.12 205 TYR A C 1
ATOM 1618 O O . TYR A 1 205 ? -3.076 -4.870 -4.904 1.00 89.12 205 TYR A O 1
ATOM 1626 N N . CYS A 1 206 ? -2.937 -2.822 -3.986 1.00 85.56 206 CYS A N 1
ATOM 1627 C CA . CYS A 1 206 ? -1.953 -3.194 -2.967 1.00 85.56 206 CYS A CA 1
ATOM 1628 C C . CYS A 1 206 ? -2.445 -4.327 -2.054 1.00 85.56 206 CYS A C 1
ATOM 1630 O O . CYS A 1 206 ? -1.637 -5.107 -1.555 1.00 85.56 206 CYS A O 1
ATOM 1632 N N . ARG A 1 207 ? -3.761 -4.417 -1.842 1.00 86.44 207 ARG A N 1
ATOM 1633 C CA . ARG A 1 207 ? -4.393 -5.389 -0.950 1.00 86.44 207 ARG A CA 1
ATOM 1634 C C . ARG A 1 207 ? -4.605 -6.766 -1.582 1.00 86.44 207 ARG A C 1
ATOM 1636 O O . ARG A 1 207 ? -4.468 -7.764 -0.876 1.00 86.44 207 ARG A O 1
ATOM 1643 N N . PHE A 1 208 ? -4.943 -6.827 -2.871 1.00 90.19 208 PHE A N 1
ATOM 1644 C CA . PHE A 1 208 ? -5.406 -8.066 -3.511 1.00 90.19 208 PHE A CA 1
ATOM 1645 C C . PHE A 1 208 ? -4.560 -8.550 -4.685 1.00 90.19 208 PHE A C 1
ATOM 1647 O O . PHE A 1 208 ? -4.547 -9.749 -4.942 1.00 90.19 208 PHE A O 1
ATOM 1654 N N . LEU A 1 209 ? -3.872 -7.657 -5.398 1.00 89.12 209 LEU A N 1
ATOM 1655 C CA . LEU A 1 209 ? -3.179 -8.001 -6.645 1.00 89.12 209 LEU A CA 1
ATOM 1656 C C . LEU A 1 209 ? -1.659 -7.834 -6.544 1.00 89.12 209 LEU A C 1
ATOM 1658 O O . LEU A 1 209 ? -0.933 -8.552 -7.209 1.00 89.12 209 LEU A O 1
ATOM 1662 N N . CYS A 1 210 ? -1.151 -6.921 -5.716 1.00 88.25 210 CYS A N 1
ATOM 1663 C CA . CYS A 1 210 ? 0.267 -6.558 -5.729 1.00 88.25 210 CYS A CA 1
ATOM 1664 C C . CYS A 1 210 ? 1.206 -7.714 -5.289 1.00 88.25 210 CYS A C 1
ATOM 1666 O O . CYS A 1 210 ? 1.180 -8.094 -4.109 1.00 88.25 210 CYS A O 1
ATOM 1668 N N . PRO A 1 211 ? 2.089 -8.227 -6.175 1.00 87.56 211 PRO A N 1
ATOM 1669 C CA . PRO A 1 211 ? 3.014 -9.317 -5.851 1.00 87.56 211 PRO A CA 1
ATOM 1670 C C . PRO A 1 211 ? 4.116 -8.868 -4.882 1.00 87.56 211 PRO A C 1
ATOM 1672 O O . PRO A 1 211 ? 4.435 -9.589 -3.936 1.00 87.56 211 PRO A O 1
ATOM 1675 N N . LEU A 1 212 ? 4.624 -7.637 -5.018 1.00 83.19 212 LEU A N 1
ATOM 1676 C CA . LEU A 1 212 ? 5.553 -7.042 -4.051 1.00 83.19 212 LEU A CA 1
ATOM 1677 C C . LEU A 1 212 ? 4.928 -6.958 -2.646 1.00 83.19 212 LEU A C 1
ATOM 1679 O O . LEU A 1 212 ? 5.572 -7.271 -1.643 1.00 83.19 212 LEU A O 1
ATOM 1683 N N . GLY A 1 213 ? 3.640 -6.611 -2.568 1.00 82.44 213 GLY A N 1
ATOM 1684 C CA . GLY A 1 213 ? 2.876 -6.615 -1.319 1.00 82.44 213 GLY A CA 1
ATOM 1685 C C . GLY A 1 213 ? 2.735 -8.014 -0.710 1.00 82.44 213 GLY A C 1
ATOM 1686 O O . GLY A 1 213 ? 2.742 -8.157 0.514 1.00 82.44 213 GLY A O 1
ATOM 1687 N N . ALA A 1 214 ? 2.654 -9.061 -1.536 1.00 87.62 214 ALA A N 1
ATOM 1688 C CA . ALA A 1 214 ? 2.662 -10.448 -1.076 1.00 87.62 214 ALA A CA 1
ATOM 1689 C C . ALA A 1 214 ? 4.023 -10.841 -0.473 1.00 87.62 214 ALA A C 1
ATOM 1691 O O . ALA A 1 214 ? 4.057 -11.427 0.610 1.00 87.62 214 ALA A O 1
ATOM 1692 N N . VAL A 1 215 ? 5.135 -10.445 -1.105 1.00 86.94 215 VAL A N 1
ATOM 1693 C CA . VAL A 1 215 ? 6.494 -10.652 -0.568 1.00 86.94 215 VAL A CA 1
ATOM 1694 C C . VAL A 1 215 ? 6.668 -9.941 0.778 1.00 86.94 215 VAL A C 1
ATOM 1696 O O . VAL A 1 215 ? 7.115 -10.552 1.751 1.00 86.94 215 VAL A O 1
ATOM 1699 N N . MET A 1 216 ? 6.247 -8.676 0.879 1.00 82.62 216 MET A N 1
ATOM 1700 C CA . MET A 1 216 ? 6.307 -7.921 2.137 1.00 82.62 216 MET A CA 1
ATOM 1701 C C . MET A 1 216 ? 5.441 -8.548 3.238 1.00 82.62 216 MET A C 1
ATOM 1703 O O . MET A 1 216 ? 5.842 -8.561 4.403 1.00 82.62 216 MET A O 1
ATOM 1707 N N . ALA A 1 217 ? 4.282 -9.111 2.886 1.00 82.00 217 ALA A N 1
ATOM 1708 C CA . ALA A 1 217 ? 3.413 -9.805 3.833 1.00 82.00 217 ALA A CA 1
ATOM 1709 C C . ALA A 1 217 ? 4.027 -11.122 4.346 1.00 82.00 217 ALA A C 1
ATOM 1711 O O . ALA A 1 217 ? 3.877 -11.455 5.524 1.00 82.00 217 ALA A O 1
ATOM 1712 N N . LEU A 1 218 ? 4.765 -11.849 3.495 1.00 83.62 218 LEU A N 1
ATOM 1713 C CA . LEU A 1 218 ? 5.539 -13.029 3.902 1.00 83.62 218 LEU A CA 1
ATOM 1714 C C . LEU A 1 218 ? 6.662 -12.646 4.875 1.00 83.62 218 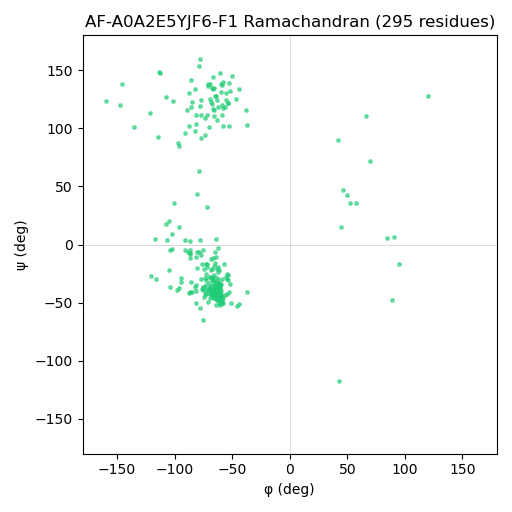LEU A C 1
ATOM 1716 O O . LEU A 1 218 ? 6.786 -13.266 5.932 1.00 83.62 218 LEU A O 1
ATOM 1720 N N . GLY A 1 219 ? 7.411 -11.577 4.580 1.00 77.31 219 GLY A N 1
ATOM 1721 C CA . GLY A 1 219 ? 8.412 -11.017 5.497 1.00 77.31 219 GLY A CA 1
ATOM 1722 C C . GLY A 1 219 ? 7.797 -10.516 6.810 1.00 77.31 219 GLY A C 1
ATOM 1723 O O . GLY A 1 219 ? 8.377 -10.678 7.883 1.00 77.31 219 GLY A O 1
ATOM 1724 N N . GLY A 1 220 ? 6.566 -10.003 6.759 1.00 68.00 220 GLY A N 1
ATOM 1725 C CA . GLY A 1 220 ? 5.795 -9.605 7.935 1.00 68.00 220 GLY A CA 1
ATOM 1726 C C . GLY A 1 220 ? 5.483 -10.741 8.905 1.00 68.00 220 GLY A C 1
ATOM 1727 O O . GLY A 1 220 ? 5.317 -10.496 10.096 1.00 68.00 220 GLY A O 1
ATOM 1728 N N . ARG A 1 221 ? 5.511 -12.000 8.454 1.00 69.56 221 ARG A N 1
ATOM 1729 C CA . ARG A 1 221 ? 5.362 -13.173 9.330 1.00 69.56 221 ARG A CA 1
ATOM 1730 C C . ARG A 1 221 ? 6.545 -13.352 10.292 1.00 69.56 221 ARG A C 1
ATOM 1732 O O . ARG A 1 221 ? 6.392 -13.993 11.331 1.00 69.56 221 ARG A O 1
ATOM 1739 N N . ALA A 1 222 ? 7.704 -12.764 9.983 1.00 69.50 222 ALA A N 1
ATOM 1740 C CA . ALA A 1 222 ? 8.834 -12.694 10.907 1.00 69.50 222 ALA A CA 1
ATOM 1741 C C . ALA A 1 222 ? 8.583 -11.704 12.064 1.00 69.50 222 ALA A C 1
ATOM 1743 O O . ALA A 1 222 ? 9.181 -11.847 13.129 1.00 69.50 222 ALA A O 1
ATOM 1744 N N . ARG A 1 223 ? 7.632 -10.765 11.920 1.00 66.12 223 ARG A N 1
ATOM 1745 C CA . ARG A 1 223 ? 7.241 -9.775 12.944 1.00 66.12 223 ARG A CA 1
ATOM 1746 C C . ARG A 1 223 ? 6.285 -10.349 14.001 1.00 66.12 223 ARG A C 1
ATOM 1748 O O . ARG A 1 223 ? 5.321 -9.703 14.397 1.00 66.12 223 ARG A O 1
ATOM 1755 N N . ARG A 1 224 ? 6.541 -11.565 14.495 1.00 57.34 224 ARG A N 1
ATOM 1756 C CA . ARG A 1 224 ? 5.754 -12.169 15.593 1.00 57.34 224 ARG A CA 1
ATOM 1757 C C . ARG A 1 224 ? 5.938 -11.464 16.946 1.00 57.34 224 ARG A C 1
ATOM 1759 O O . ARG A 1 224 ? 5.160 -11.703 17.857 1.00 57.34 224 ARG A O 1
ATOM 1766 N N . LEU A 1 225 ? 6.936 -10.588 17.071 1.00 60.06 225 LEU A N 1
ATOM 1767 C CA . LEU A 1 225 ? 7.220 -9.773 18.261 1.00 60.06 225 LEU A CA 1
ATOM 1768 C C . LEU A 1 225 ? 6.700 -8.336 18.111 1.00 60.06 225 LEU A C 1
ATOM 1770 O O . LEU A 1 225 ? 7.353 -7.388 18.545 1.00 60.06 225 LEU A O 1
ATOM 1774 N N . ALA A 1 226 ? 5.563 -8.151 17.445 1.00 61.69 226 ALA A N 1
ATOM 1775 C CA . ALA A 1 226 ? 5.050 -6.814 17.217 1.00 61.69 226 ALA A CA 1
ATOM 1776 C C . ALA A 1 226 ? 4.613 -6.173 18.541 1.00 61.69 226 ALA A C 1
ATOM 1778 O O . ALA A 1 226 ? 3.762 -6.681 19.272 1.00 61.69 226 ALA A O 1
ATOM 1779 N N . TRP A 1 227 ? 5.234 -5.043 18.865 1.00 70.00 227 TRP A N 1
ATOM 1780 C CA . TRP A 1 227 ? 4.885 -4.213 20.010 1.00 70.00 227 TRP A CA 1
ATOM 1781 C C . TRP A 1 227 ? 3.647 -3.370 19.689 1.00 70.00 227 TRP A C 1
ATOM 1783 O O . TRP A 1 227 ? 3.726 -2.148 19.633 1.00 70.00 227 TRP A O 1
ATOM 1793 N N . LEU A 1 228 ? 2.502 -4.021 19.449 1.00 81.56 228 LEU A N 1
ATOM 1794 C CA . LEU A 1 228 ? 1.225 -3.314 19.450 1.00 81.56 228 LEU A CA 1
ATOM 1795 C C . LEU A 1 228 ? 0.658 -3.312 20.860 1.00 81.56 228 LEU A C 1
ATOM 1797 O O . LEU A 1 228 ? 0.294 -4.348 21.408 1.00 81.56 228 LEU A O 1
ATOM 1801 N N . ASP A 1 229 ? 0.540 -2.124 21.416 1.00 83.50 229 ASP A N 1
ATOM 1802 C CA . ASP A 1 229 ? -0.250 -1.851 22.602 1.00 83.50 229 ASP A CA 1
ATOM 1803 C C . ASP A 1 229 ? -1.740 -2.021 22.306 1.00 83.50 229 ASP A C 1
ATOM 1805 O O . ASP A 1 229 ? -2.261 -1.576 21.276 1.00 83.50 229 ASP A O 1
ATOM 1809 N N . ARG A 1 230 ? -2.423 -2.698 23.226 1.00 85.75 230 ARG A N 1
ATOM 1810 C CA . ARG A 1 230 ? -3.847 -2.987 23.155 1.00 85.75 230 ARG A CA 1
ATOM 1811 C C . ARG A 1 230 ? -4.437 -2.969 24.562 1.00 85.75 230 ARG A C 1
ATOM 1813 O O . ARG A 1 230 ? -3.868 -3.540 25.489 1.00 85.75 230 ARG A O 1
ATOM 1820 N N . HIS A 1 231 ? -5.619 -2.384 24.727 1.00 85.69 231 HIS A N 1
ATOM 1821 C CA . HIS A 1 231 ? -6.380 -2.552 25.966 1.00 85.69 231 HIS A CA 1
ATOM 1822 C C . HIS A 1 231 ? -7.098 -3.903 25.988 1.00 85.69 231 HIS A C 1
ATOM 1824 O O . HIS A 1 231 ? -7.482 -4.441 24.948 1.00 85.69 231 HIS A O 1
ATOM 1830 N N . SER A 1 232 ? -7.361 -4.429 27.182 1.00 81.94 232 SER A N 1
ATOM 1831 C CA . SER A 1 232 ? -8.112 -5.682 27.364 1.00 81.94 232 SER A CA 1
ATOM 1832 C C . SER A 1 232 ? -9.494 -5.683 26.695 1.00 81.94 232 SER A C 1
ATOM 1834 O O . SER A 1 232 ? -9.971 -6.737 26.291 1.00 81.94 232 SER A O 1
ATOM 1836 N N . GLN A 1 233 ? -10.112 -4.510 26.541 1.00 83.56 233 GLN A N 1
ATOM 1837 C CA . GLN A 1 233 ? -11.446 -4.329 25.957 1.00 83.56 233 GLN A CA 1
ATOM 1838 C C . GLN A 1 233 ? -11.443 -4.190 24.420 1.00 83.56 233 GLN A C 1
ATOM 1840 O O . GLN A 1 233 ? -12.505 -4.147 23.791 1.00 83.56 233 GLN A O 1
ATOM 1845 N N . CYS A 1 234 ? -10.270 -4.078 23.783 1.00 86.06 234 CYS A N 1
ATOM 1846 C CA . CYS A 1 234 ? -10.163 -4.001 22.325 1.00 86.06 234 CYS A CA 1
ATOM 1847 C C . CYS A 1 234 ? -10.540 -5.353 21.700 1.00 86.06 234 CYS A C 1
ATOM 1849 O O . CYS A 1 234 ? -10.091 -6.399 22.161 1.00 86.06 234 CYS A O 1
ATOM 1851 N N . GLY A 1 235 ? -11.293 -5.354 20.601 1.00 85.56 235 GLY A N 1
ATOM 1852 C CA . GLY A 1 235 ? -11.834 -6.543 19.931 1.00 85.56 235 GLY A CA 1
ATOM 1853 C C . GLY A 1 235 ? -13.198 -6.958 20.466 1.00 85.56 235 GLY A C 1
ATOM 1854 O O . GLY A 1 235 ? -14.123 -7.171 19.688 1.00 85.56 235 GLY A O 1
ATOM 1855 N N . ARG A 1 236 ? -13.337 -7.020 21.796 1.00 86.50 236 ARG A N 1
ATOM 1856 C CA . ARG A 1 236 ? -14.600 -7.291 22.491 1.00 86.50 236 ARG A CA 1
ATOM 1857 C C . ARG A 1 236 ? -14.627 -6.536 23.831 1.00 86.50 236 ARG A C 1
ATOM 1859 O O . ARG A 1 236 ? -13.753 -6.796 24.654 1.00 86.50 236 ARG A O 1
ATOM 1866 N N . PRO A 1 237 ? -15.592 -5.630 24.083 1.00 86.00 237 PRO A N 1
ATOM 1867 C CA . PRO A 1 237 ? -16.692 -5.203 23.205 1.00 86.00 237 PRO A CA 1
ATOM 1868 C C . PRO A 1 237 ? -16.296 -4.142 22.156 1.00 86.00 237 PRO A C 1
ATOM 1870 O O . PRO A 1 237 ? -17.080 -3.842 21.258 1.00 86.00 237 PRO A O 1
ATOM 1873 N N . CYS A 1 238 ? -15.102 -3.543 22.240 1.00 87.75 238 CYS A N 1
ATOM 1874 C CA . CYS A 1 238 ? -14.721 -2.436 21.361 1.00 87.75 238 CYS A CA 1
ATOM 1875 C C . CYS A 1 238 ? -14.238 -2.925 19.982 1.00 87.75 238 CYS A C 1
ATOM 1877 O O . CYS A 1 238 ? -13.141 -3.460 19.858 1.00 87.75 238 CYS A O 1
ATOM 1879 N N . GLN A 1 239 ? -15.013 -2.660 18.926 1.00 89.19 239 GLN A N 1
ATOM 1880 C CA . GLN A 1 239 ? -14.663 -2.973 17.527 1.00 89.19 239 GLN A CA 1
ATOM 1881 C C . GLN A 1 239 ? -14.250 -1.738 16.707 1.00 89.19 239 GLN A C 1
ATOM 1883 O O . GLN A 1 239 ? -14.296 -1.736 15.479 1.00 89.19 239 GLN A O 1
ATOM 1888 N N . LEU A 1 240 ? -13.857 -0.644 17.366 1.00 89.44 240 LEU A N 1
ATOM 1889 C CA . LEU A 1 240 ? -13.568 0.612 16.671 1.00 89.44 240 LEU A CA 1
ATOM 1890 C C . LEU A 1 240 ? -12.390 0.481 15.689 1.00 89.44 240 LEU A C 1
ATOM 1892 O O . LEU A 1 240 ? -12.494 0.931 14.547 1.00 89.44 240 LEU A O 1
ATOM 1896 N N . CYS A 1 241 ? -11.302 -0.169 16.117 1.00 88.75 241 CYS A N 1
ATOM 1897 C CA . CYS A 1 241 ? -10.131 -0.408 15.272 1.00 88.75 241 CYS A CA 1
ATOM 1898 C C . CYS A 1 241 ? -10.453 -1.332 14.091 1.00 88.75 241 CYS A C 1
ATOM 1900 O O . CYS A 1 241 ? -9.964 -1.076 12.996 1.00 88.75 241 CYS A O 1
ATOM 1902 N N . GLU A 1 242 ? -11.284 -2.363 14.295 1.00 90.75 242 GLU A N 1
ATOM 1903 C CA . GLU A 1 242 ? -11.738 -3.269 13.226 1.00 90.75 242 GLU A CA 1
ATOM 1904 C C . GLU A 1 242 ? -12.485 -2.487 12.154 1.00 90.75 242 GLU A C 1
ATOM 1906 O O . GLU A 1 242 ? -12.087 -2.495 10.989 1.00 90.75 242 GLU A O 1
ATOM 1911 N N . ARG A 1 243 ? -13.457 -1.674 12.578 1.00 87.94 243 ARG A N 1
ATOM 1912 C CA . ARG A 1 243 ? -14.209 -0.833 11.663 1.00 87.94 243 ARG A CA 1
ATOM 1913 C C . ARG A 1 243 ? -13.273 0.134 10.953 1.00 87.94 243 ARG A C 1
ATOM 1915 O O . ARG A 1 243 ? -13.298 0.215 9.738 1.00 87.94 243 ARG A O 1
ATOM 1922 N N . ARG A 1 244 ? -12.436 0.898 11.655 1.00 87.12 244 ARG A N 1
ATOM 1923 C CA . ARG A 1 244 ? -11.669 1.999 11.038 1.00 87.12 244 ARG A CA 1
ATOM 1924 C C . ARG A 1 244 ? -10.404 1.559 10.286 1.00 87.12 244 ARG A C 1
ATOM 1926 O O . ARG A 1 244 ? -9.802 2.405 9.632 1.00 87.12 244 ARG A O 1
ATOM 1933 N N . CYS A 1 245 ? -10.007 0.287 10.341 1.00 88.38 245 CYS A N 1
ATOM 1934 C CA . CYS A 1 245 ? -8.811 -0.202 9.657 1.00 88.38 245 CYS A CA 1
ATOM 1935 C C . CYS A 1 245 ? -8.978 -0.147 8.120 1.00 88.38 245 CYS A C 1
ATOM 1937 O O . CYS A 1 245 ? -9.807 -0.882 7.581 1.00 88.38 245 CYS A O 1
ATOM 1939 N N . PRO A 1 246 ? -8.174 0.649 7.385 1.00 82.06 246 PRO A N 1
ATOM 1940 C CA . PRO A 1 246 ? -8.320 0.790 5.930 1.00 82.06 246 PRO A CA 1
ATOM 1941 C C . PRO A 1 246 ? -7.985 -0.503 5.170 1.00 82.06 246 PRO A C 1
ATOM 1943 O O . PRO A 1 246 ? -8.580 -0.799 4.139 1.00 82.06 246 PRO A O 1
ATOM 1946 N N . VAL A 1 247 ? -7.066 -1.317 5.702 1.00 85.94 247 VAL A N 1
ATOM 1947 C CA . VAL A 1 247 ? -6.666 -2.609 5.111 1.00 85.94 247 VAL A CA 1
ATOM 1948 C C . VAL A 1 247 ? -7.486 -3.799 5.633 1.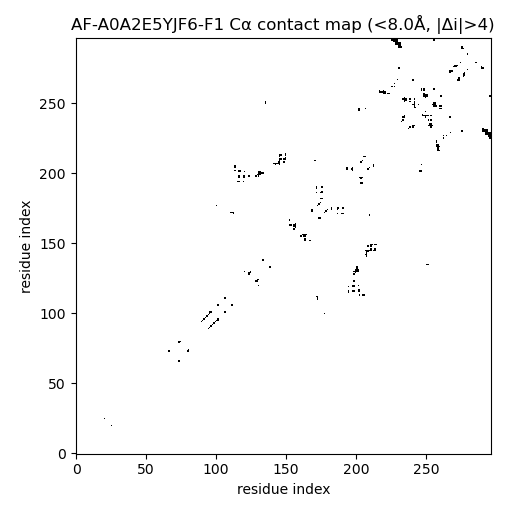00 85.94 247 VAL A C 1
ATOM 1950 O O . VAL A 1 247 ? -7.318 -4.909 5.140 1.00 85.94 247 VAL A O 1
ATOM 1953 N N . GLN A 1 248 ? -8.373 -3.570 6.612 1.00 89.19 248 GLN A N 1
ATOM 1954 C CA . GLN A 1 248 ? -9.139 -4.581 7.362 1.00 89.19 248 GLN A CA 1
ATOM 1955 C C . GLN A 1 248 ? -8.284 -5.773 7.839 1.00 89.19 248 GLN A C 1
ATOM 1957 O O . GLN A 1 248 ? -8.664 -6.932 7.705 1.00 89.19 248 GLN A O 1
ATOM 1962 N N . ALA A 1 249 ? -7.117 -5.482 8.421 1.00 89.00 249 ALA A N 1
ATOM 1963 C CA . ALA A 1 249 ? -6.229 -6.500 8.990 1.00 89.00 249 ALA A CA 1
ATOM 1964 C C . ALA A 1 249 ? -6.721 -7.062 10.340 1.00 89.00 249 ALA A C 1
ATOM 1966 O O . ALA A 1 249 ? -6.078 -7.945 10.900 1.00 89.00 249 ALA A O 1
ATOM 1967 N N . ILE A 1 250 ? -7.814 -6.530 10.893 1.00 90.31 250 ILE A N 1
ATOM 1968 C CA . ILE A 1 250 ? -8.377 -6.937 12.183 1.00 90.31 250 ILE A CA 1
ATOM 1969 C C . ILE A 1 250 ? -9.665 -7.708 11.908 1.00 90.31 250 ILE A C 1
ATOM 1971 O O . ILE A 1 250 ? -10.543 -7.223 11.202 1.00 90.31 250 ILE A O 1
ATOM 1975 N N . GLU A 1 251 ? -9.754 -8.907 12.458 1.00 90.31 251 GLU A N 1
ATOM 1976 C CA . GLU A 1 251 ? -10.906 -9.789 12.344 1.00 90.31 251 GLU A CA 1
ATOM 1977 C C . GLU A 1 251 ? -12.049 -9.339 13.292 1.00 90.31 251 GLU A C 1
ATOM 1979 O O . GLU A 1 251 ? -11.791 -8.630 14.272 1.00 90.31 251 GLU A O 1
ATOM 1984 N N . PRO A 1 252 ? -13.319 -9.736 13.057 1.00 87.81 252 PRO A N 1
ATOM 1985 C CA . PRO A 1 252 ? -14.465 -9.316 13.882 1.00 87.81 252 PRO A CA 1
ATOM 1986 C C . PRO A 1 252 ? -14.403 -9.765 15.353 1.00 87.81 252 PRO A C 1
ATOM 1988 O O . PRO A 1 252 ? -15.023 -9.167 16.233 1.00 87.81 252 PRO A O 1
ATOM 1991 N N . ASP A 1 253 ? -13.658 -10.831 15.638 1.00 86.81 253 ASP A N 1
ATOM 1992 C CA . ASP A 1 253 ? -13.330 -11.300 16.988 1.00 86.81 253 ASP A CA 1
ATOM 1993 C C . ASP A 1 253 ? -12.235 -10.453 17.668 1.00 86.81 253 ASP A C 1
ATOM 1995 O O . ASP A 1 253 ? -12.003 -10.579 18.871 1.00 86.81 253 ASP A O 1
ATOM 1999 N N . GLY A 1 254 ? -11.603 -9.551 16.916 1.00 86.25 254 GLY A N 1
ATOM 2000 C CA . GLY A 1 254 ? -10.524 -8.684 17.348 1.00 86.25 254 GLY A CA 1
ATOM 2001 C C . GLY A 1 254 ? -9.133 -9.272 17.138 1.00 86.25 254 GLY A C 1
ATOM 2002 O O . GLY A 1 254 ? -8.172 -8.673 17.624 1.00 86.25 254 GLY A O 1
ATOM 2003 N N . LYS A 1 255 ? -8.983 -10.421 16.477 1.00 88.69 255 LYS A N 1
ATOM 2004 C CA . LYS A 1 255 ? -7.664 -10.971 16.160 1.00 88.69 255 LYS A CA 1
ATOM 2005 C C . LYS A 1 255 ? -6.986 -10.124 15.080 1.00 88.69 255 LYS A C 1
ATOM 2007 O O . LYS A 1 255 ? -7.637 -9.682 14.140 1.00 88.69 255 LYS A O 1
ATOM 2012 N N . ILE A 1 256 ? -5.688 -9.852 15.220 1.00 88.06 256 ILE A N 1
ATOM 2013 C CA . ILE A 1 256 ? -4.943 -9.030 14.256 1.00 88.06 256 ILE A CA 1
ATOM 2014 C C . ILE A 1 256 ? -4.133 -9.950 13.346 1.00 88.06 256 ILE A C 1
ATOM 2016 O O . ILE A 1 256 ? -3.300 -10.729 13.807 1.00 88.06 256 ILE A O 1
ATOM 2020 N N . ASN A 1 257 ? -4.347 -9.843 12.038 1.00 87.25 257 ASN A N 1
ATOM 2021 C CA . ASN A 1 257 ? -3.541 -10.538 11.051 1.00 87.25 257 ASN A CA 1
ATOM 2022 C C . ASN A 1 257 ? -2.246 -9.758 10.767 1.00 87.25 257 ASN A C 1
ATOM 2024 O O . ASN A 1 257 ? -2.212 -8.819 9.969 1.00 87.25 257 ASN A O 1
ATOM 2028 N N . MET A 1 258 ? -1.161 -10.174 11.418 1.00 84.31 258 MET A N 1
ATOM 2029 C CA . MET A 1 258 ? 0.143 -9.502 11.364 1.00 84.31 258 MET A CA 1
ATOM 2030 C C . MET A 1 258 ? 0.825 -9.515 9.990 1.00 84.31 258 MET A C 1
ATOM 2032 O O . MET A 1 258 ? 1.709 -8.694 9.745 1.00 84.31 258 MET A O 1
ATOM 2036 N N . THR A 1 259 ? 0.426 -10.404 9.074 1.00 83.62 259 THR A N 1
ATOM 2037 C CA . THR A 1 259 ? 0.980 -10.397 7.709 1.00 83.62 259 THR A CA 1
ATOM 2038 C C . THR A 1 259 ? 0.499 -9.187 6.911 1.00 83.62 259 THR A C 1
ATOM 2040 O O . THR A 1 259 ? 1.218 -8.709 6.041 1.00 83.62 259 THR A O 1
ATOM 2043 N N . GLU A 1 260 ? -0.689 -8.668 7.232 1.00 82.88 260 GLU A N 1
ATOM 2044 C CA . GLU A 1 260 ? -1.294 -7.504 6.572 1.00 82.88 260 GLU A CA 1
ATOM 2045 C C . GLU A 1 260 ? -1.216 -6.230 7.417 1.00 82.88 260 GLU A C 1
ATOM 2047 O O . GLU A 1 260 ? -1.324 -5.124 6.887 1.00 82.88 260 GLU A O 1
ATOM 2052 N N . CYS A 1 261 ? -1.051 -6.368 8.735 1.00 85.94 261 CYS A N 1
ATOM 2053 C CA . CYS A 1 261 ? -0.971 -5.225 9.630 1.00 85.94 261 CYS A CA 1
ATOM 2054 C C . CYS A 1 261 ? 0.290 -4.387 9.361 1.00 85.94 261 CYS A C 1
ATOM 2056 O O . CYS A 1 261 ? 1.395 -4.911 9.206 1.00 85.94 261 CYS A O 1
ATOM 2058 N N . LEU A 1 262 ? 0.089 -3.068 9.324 1.00 79.94 262 LEU A N 1
ATOM 2059 C CA . LEU A 1 262 ? 1.112 -2.039 9.108 1.00 79.94 262 LEU A CA 1
ATOM 2060 C C . LEU A 1 262 ? 1.525 -1.336 10.417 1.00 79.94 262 LEU A C 1
ATOM 2062 O O . LEU A 1 262 ? 2.180 -0.302 10.361 1.00 79.94 262 LEU A O 1
ATOM 2066 N N . ASP A 1 263 ? 1.087 -1.838 11.575 1.00 81.06 263 ASP A N 1
ATOM 2067 C CA . ASP A 1 263 ? 1.447 -1.342 12.914 1.00 81.06 263 ASP A CA 1
ATOM 2068 C C . ASP A 1 263 ? 1.243 0.173 13.119 1.00 81.06 263 ASP A C 1
ATOM 2070 O O . ASP A 1 263 ? 1.994 0.843 13.821 1.00 81.06 263 ASP A O 1
ATOM 2074 N N . CYS A 1 264 ? 0.195 0.743 12.510 1.00 82.00 264 CYS A N 1
ATOM 2075 C CA . CYS A 1 264 ? 0.017 2.196 12.460 1.00 82.00 264 CYS A CA 1
ATOM 2076 C C . CYS A 1 264 ? -0.400 2.841 13.795 1.00 82.00 264 CYS A C 1
ATOM 2078 O O . CYS A 1 264 ? -0.097 4.011 14.006 1.00 82.00 264 CYS A O 1
ATOM 2080 N N . GLN A 1 265 ? -1.138 2.125 14.657 1.00 85.38 265 GLN A N 1
ATOM 2081 C CA . GLN A 1 265 ? -1.655 2.562 15.973 1.00 85.38 265 GLN A CA 1
ATOM 2082 C C . GLN A 1 265 ? -2.296 3.967 16.060 1.00 85.38 265 GLN A C 1
ATOM 2084 O O . GLN A 1 265 ? -2.546 4.459 17.158 1.00 85.38 265 GLN A O 1
ATOM 2089 N N . VAL A 1 266 ? -2.633 4.603 14.934 1.00 86.94 266 VAL A N 1
ATOM 2090 C CA . VAL A 1 266 ? -3.120 5.994 14.899 1.00 86.94 266 VAL A CA 1
ATOM 2091 C C . VAL A 1 266 ? -4.376 6.168 15.749 1.00 86.94 266 VAL A C 1
ATOM 2093 O O . VAL A 1 266 ? -4.450 7.087 16.549 1.00 86.94 266 VAL A O 1
ATOM 2096 N N . LEU A 1 267 ? -5.338 5.250 15.617 1.00 84.00 267 LEU A N 1
ATOM 2097 C CA . LEU A 1 267 ? -6.598 5.309 16.360 1.00 84.00 267 LEU A CA 1
ATOM 2098 C C . LEU A 1 267 ? -6.441 4.947 17.841 1.00 84.00 267 LEU A C 1
ATOM 2100 O O . LEU A 1 267 ? -7.214 5.414 18.663 1.00 84.00 267 LEU A O 1
ATOM 2104 N N . TYR A 1 268 ? -5.460 4.101 18.171 1.00 85.00 268 TYR A N 1
ATOM 2105 C CA . TYR A 1 268 ? -5.159 3.756 19.559 1.00 85.00 268 TYR A CA 1
ATOM 2106 C C . TYR A 1 268 ? -4.554 4.959 20.280 1.00 85.00 268 TYR A C 1
ATOM 2108 O O . TYR A 1 268 ? -4.996 5.292 21.365 1.00 85.00 268 TYR A O 1
ATOM 2116 N N . ARG A 1 269 ? -3.592 5.642 19.648 1.00 84.56 269 ARG A N 1
ATOM 2117 C CA . ARG A 1 269 ? -2.870 6.782 20.232 1.00 84.56 269 ARG A CA 1
ATOM 2118 C C . ARG A 1 269 ? -3.667 8.098 20.202 1.00 84.56 269 ARG A C 1
ATOM 2120 O O . ARG A 1 269 ? -3.207 9.095 20.744 1.00 84.56 269 ARG A O 1
ATOM 2127 N N . ASP A 1 270 ? -4.828 8.120 19.553 1.00 82.81 270 ASP A N 1
ATOM 2128 C CA . ASP A 1 270 ? -5.720 9.279 19.529 1.00 82.81 270 ASP A CA 1
ATOM 2129 C C . ASP A 1 270 ? -6.483 9.388 20.860 1.00 82.81 270 ASP A C 1
ATOM 2131 O O . ASP A 1 270 ? -7.336 8.553 21.169 1.00 82.81 270 ASP A O 1
ATOM 2135 N N . GLU A 1 271 ? -6.182 10.425 21.647 1.00 80.56 271 GLU A N 1
ATOM 2136 C CA . GLU A 1 271 ? -6.789 10.665 22.964 1.00 80.56 271 GLU A CA 1
ATOM 2137 C C . GLU A 1 271 ? -8.305 10.898 22.894 1.00 80.56 271 GLU A C 1
ATOM 2139 O O . GLU A 1 271 ? -9.031 10.544 23.821 1.00 80.56 271 GLU A O 1
ATOM 2144 N N . LEU A 1 272 ? -8.793 11.473 21.791 1.00 77.31 272 LEU A N 1
ATOM 2145 C CA . LEU A 1 272 ? -10.216 11.749 21.577 1.00 77.31 272 LEU A CA 1
ATOM 2146 C C . LEU A 1 272 ? -10.904 10.619 20.805 1.00 77.31 272 LEU A C 1
ATOM 2148 O O . LEU A 1 272 ? -12.108 10.406 20.958 1.00 77.31 272 LEU A O 1
ATOM 2152 N N . GLY A 1 273 ? -10.150 9.910 19.964 1.00 78.56 273 GLY A N 1
ATOM 2153 C CA . GLY A 1 273 ? -10.648 8.818 19.132 1.00 78.56 273 GLY A CA 1
ATOM 2154 C C . GLY A 1 273 ? -10.775 7.484 19.867 1.00 78.56 273 GLY A C 1
ATOM 2155 O O . GLY A 1 273 ? -11.705 6.725 19.587 1.00 78.56 273 GLY A O 1
ATOM 2156 N N . CYS A 1 274 ? -9.873 7.182 20.805 1.00 85.88 274 CYS A N 1
ATOM 2157 C CA . CYS A 1 274 ? -9.892 5.941 21.571 1.00 85.88 274 CYS A CA 1
ATOM 2158 C C . CYS A 1 274 ? -10.810 6.071 22.804 1.00 85.88 274 CYS A C 1
ATOM 2160 O O . CYS A 1 274 ? -10.494 6.839 23.713 1.00 85.88 274 CYS A O 1
ATOM 2162 N N . PRO A 1 275 ? -11.894 5.275 22.925 1.00 84.06 275 PRO A N 1
ATOM 2163 C CA . PRO A 1 275 ? -12.807 5.348 24.072 1.00 84.06 275 PRO A CA 1
ATOM 2164 C C . PRO A 1 275 ? -12.157 5.011 25.419 1.00 84.06 275 PRO A C 1
ATOM 2166 O O . PRO A 1 275 ? -12.710 5.338 26.459 1.00 84.06 275 PRO A O 1
ATOM 2169 N N . ALA A 1 276 ? -11.011 4.323 25.407 1.00 80.75 276 ALA A N 1
ATOM 2170 C CA . ALA A 1 276 ? -10.265 3.993 26.619 1.00 80.75 276 ALA A CA 1
ATOM 2171 C C . ALA A 1 276 ? -9.398 5.163 27.124 1.00 80.75 276 ALA A C 1
ATOM 2173 O O . ALA A 1 276 ? -9.013 5.168 28.291 1.00 80.75 276 ALA A O 1
ATOM 2174 N N . HIS A 1 277 ? -9.078 6.130 26.257 1.00 77.88 277 HIS A N 1
ATOM 2175 C CA . HIS A 1 277 ? -8.352 7.355 26.611 1.00 77.88 277 HIS A CA 1
ATOM 2176 C C . HIS A 1 277 ? -9.305 8.527 26.836 1.00 77.88 277 HIS A C 1
ATOM 2178 O O . HIS A 1 277 ? -9.117 9.309 27.766 1.00 77.88 277 HIS A O 1
ATOM 2184 N N . ALA A 1 278 ? -10.355 8.619 26.016 1.00 67.81 278 ALA A N 1
ATOM 2185 C CA . ALA A 1 278 ? -11.398 9.613 26.167 1.00 67.81 278 ALA A CA 1
ATOM 2186 C C . ALA A 1 278 ? -12.170 9.350 27.470 1.00 67.81 278 ALA A C 1
ATOM 2188 O O . ALA A 1 278 ? -12.901 8.367 27.583 1.00 67.81 278 ALA A O 1
ATOM 2189 N N . ALA A 1 279 ? -12.012 10.232 28.461 1.00 56.56 279 ALA A N 1
ATOM 2190 C CA . ALA A 1 279 ? -12.789 10.186 29.697 1.00 56.56 279 ALA A CA 1
ATOM 2191 C C . ALA A 1 279 ? -14.303 10.083 29.393 1.00 56.56 279 ALA A C 1
ATOM 2193 O O . ALA A 1 279 ? -14.772 10.674 28.411 1.00 56.56 279 ALA A O 1
ATOM 2194 N N . PRO A 1 280 ? -15.092 9.354 30.208 1.00 55.06 280 PRO A N 1
ATOM 2195 C CA . PRO A 1 280 ? -16.498 9.106 29.914 1.00 55.06 280 PRO A CA 1
ATOM 2196 C C . PRO A 1 280 ? -17.273 10.423 29.782 1.00 55.06 280 PRO A C 1
ATOM 2198 O O . PRO A 1 280 ? -17.361 11.218 30.719 1.00 55.06 280 PRO A O 1
ATOM 2201 N N . ARG A 1 281 ? -17.871 10.656 28.608 1.00 51.97 281 ARG A N 1
ATOM 2202 C CA . ARG A 1 281 ? -18.839 11.742 28.420 1.00 51.97 281 ARG A CA 1
ATOM 2203 C C . ARG A 1 281 ? -20.138 11.322 29.115 1.00 51.97 281 ARG A C 1
ATOM 2205 O O . ARG A 1 281 ? -20.826 10.424 28.646 1.00 51.97 281 ARG A O 1
ATOM 2212 N N . SER A 1 282 ? -20.425 11.996 30.230 1.00 44.94 282 SER A N 1
ATOM 2213 C CA . SER A 1 282 ? -21.668 12.003 31.023 1.00 44.94 282 SER A CA 1
ATOM 2214 C C . SER A 1 282 ? -22.090 10.708 31.742 1.00 44.94 282 SER A C 1
ATOM 2216 O O . SER A 1 282 ? -22.582 9.766 31.133 1.00 44.94 282 SER A O 1
ATOM 2218 N N . GLY A 1 283 ? -22.015 10.740 33.080 1.00 48.44 283 GLY A N 1
ATOM 2219 C CA . GLY A 1 283 ? -22.940 10.039 33.988 1.00 48.44 283 GLY A CA 1
ATOM 2220 C C . GLY A 1 283 ? -22.545 8.652 34.505 1.00 48.44 283 GLY A C 1
ATOM 2221 O O . GLY A 1 283 ? -23.106 8.213 35.504 1.00 48.44 283 GLY A O 1
ATOM 2222 N N . GLY A 1 284 ? -21.583 7.969 33.885 1.00 45.75 284 GLY A N 1
ATOM 2223 C CA . GLY A 1 284 ? -21.052 6.705 34.405 1.00 45.75 284 GLY A CA 1
ATOM 2224 C C . GLY A 1 284 ? -19.996 6.948 35.481 1.00 45.75 284 GLY A C 1
ATOM 2225 O O . GLY A 1 284 ? -19.116 7.787 35.293 1.00 45.75 284 GLY A O 1
ATOM 2226 N N . THR A 1 285 ? -20.075 6.223 36.600 1.00 46.25 285 THR A N 1
ATOM 2227 C CA . THR A 1 285 ? -19.041 6.204 37.647 1.00 46.25 285 THR A CA 1
ATOM 2228 C C . THR A 1 285 ? -17.644 6.104 37.027 1.00 46.25 285 THR A C 1
ATOM 2230 O O . THR A 1 285 ? -17.457 5.266 36.142 1.00 46.25 285 THR A O 1
ATOM 2233 N N . PRO A 1 286 ? -16.666 6.920 37.467 1.00 43.88 286 PRO A N 1
ATOM 2234 C CA . PRO A 1 286 ? -15.306 6.835 36.962 1.00 43.88 286 PRO A CA 1
ATOM 2235 C C . PRO A 1 286 ? -14.757 5.462 37.335 1.00 43.88 286 PRO A C 1
ATOM 2237 O O . PRO A 1 286 ? -14.499 5.192 38.511 1.00 43.88 286 PRO A O 1
ATOM 2240 N N . ASP A 1 287 ? -14.626 4.583 36.344 1.00 48.75 287 ASP A N 1
ATOM 2241 C CA . ASP A 1 287 ? -13.885 3.349 36.537 1.00 48.75 287 ASP A CA 1
ATOM 2242 C C . ASP A 1 287 ? -12.445 3.749 36.866 1.00 48.75 287 ASP A C 1
ATOM 2244 O O . ASP A 1 287 ? -11.788 4.503 36.137 1.00 48.75 287 ASP A O 1
ATOM 2248 N N . ARG A 1 288 ? -12.006 3.363 38.062 1.00 44.75 288 ARG A N 1
ATOM 2249 C CA . ARG A 1 288 ? -10.712 3.750 38.611 1.00 44.75 288 ARG A CA 1
ATOM 2250 C C . ARG A 1 288 ? -9.638 2.970 37.864 1.00 44.75 288 ARG A C 1
ATOM 2252 O O . ARG A 1 288 ? -9.278 1.870 38.261 1.00 44.75 288 ARG A O 1
ATOM 2259 N N . GLY A 1 289 ? -9.095 3.586 36.822 1.00 50.66 289 GLY A N 1
ATOM 2260 C CA . GLY A 1 289 ? -7.866 3.155 36.165 1.00 50.66 289 GLY A CA 1
ATOM 2261 C C . GLY A 1 289 ? -8.073 2.819 34.697 1.00 50.66 289 GLY A C 1
ATOM 2262 O O . GLY A 1 289 ? -8.935 2.023 34.339 1.00 50.66 289 GLY A O 1
ATOM 2263 N N . ALA A 1 290 ? -7.245 3.413 33.836 1.00 52.44 290 ALA A N 1
ATOM 2264 C CA . ALA A 1 290 ? -7.143 2.982 32.450 1.00 52.44 290 ALA A CA 1
ATOM 2265 C C . ALA A 1 290 ? -6.904 1.455 32.411 1.00 52.44 290 ALA A C 1
ATOM 2267 O O . ALA A 1 290 ? -6.047 0.960 33.154 1.00 52.44 290 ALA A O 1
ATOM 2268 N N . PRO A 1 291 ? -7.641 0.690 31.584 1.00 58.66 291 PRO A N 1
ATOM 2269 C CA . PRO A 1 291 ? -7.499 -0.759 31.535 1.00 58.66 291 PRO A CA 1
ATOM 2270 C C . PRO A 1 291 ? -6.052 -1.139 31.191 1.00 58.66 291 PRO A C 1
ATOM 2272 O O . PRO A 1 291 ? -5.447 -0.493 30.325 1.00 58.66 291 PRO A O 1
ATOM 2275 N N . PRO A 1 292 ? -5.489 -2.187 31.826 1.00 58.84 292 PRO A N 1
ATOM 2276 C CA . PRO A 1 292 ? -4.078 -2.526 31.691 1.00 58.84 292 PRO A CA 1
ATOM 2277 C C . PRO A 1 292 ? -3.706 -2.725 30.222 1.00 58.84 292 PRO A C 1
ATOM 2279 O O . PRO A 1 292 ? -4.381 -3.456 29.486 1.00 58.84 292 PRO A O 1
ATOM 2282 N N . VAL A 1 293 ? -2.624 -2.066 29.807 1.00 64.06 293 VAL A N 1
ATOM 2283 C CA . VAL A 1 293 ? -2.056 -2.215 28.467 1.00 64.06 293 VAL A CA 1
ATOM 228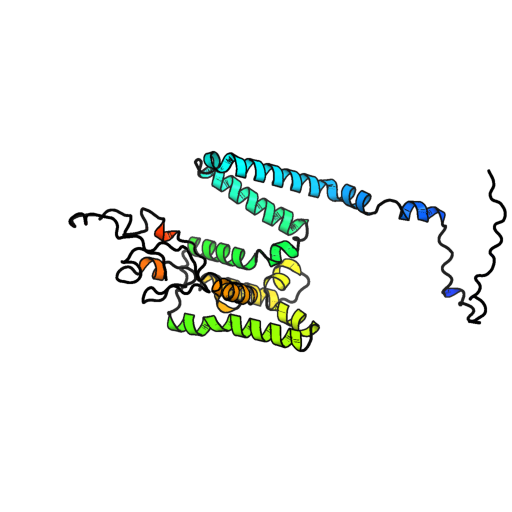4 C C . VAL A 1 293 ? -1.473 -3.620 28.356 1.00 64.06 293 VAL A C 1
ATOM 2286 O O . VAL A 1 293 ? -0.625 -4.026 29.150 1.00 64.06 293 VAL A O 1
ATOM 2289 N N . ARG A 1 294 ? -1.945 -4.385 27.373 1.00 63.47 294 ARG A N 1
ATOM 2290 C CA . ARG A 1 294 ? -1.399 -5.689 26.997 1.00 63.47 294 ARG A CA 1
ATOM 2291 C C . ARG A 1 294 ? -0.769 -5.576 25.618 1.00 63.47 294 ARG A C 1
ATOM 2293 O O . ARG A 1 294 ? -1.259 -4.839 24.765 1.00 63.47 294 ARG A O 1
ATOM 2300 N N . LYS A 1 295 ? 0.293 -6.342 25.381 1.00 64.69 295 LYS A N 1
ATOM 2301 C CA . LYS A 1 295 ? 0.822 -6.507 24.025 1.00 64.69 295 LYS A CA 1
ATOM 2302 C C . LYS A 1 295 ? -0.157 -7.354 23.214 1.00 64.69 295 LYS A C 1
ATOM 2304 O O . LYS A 1 295 ? -0.691 -8.339 23.728 1.00 64.69 295 LYS A O 1
ATOM 2309 N N . ALA A 1 296 ? -0.420 -6.955 21.975 1.00 58.94 296 ALA A N 1
ATOM 2310 C CA . ALA A 1 296 ? -1.180 -7.765 21.041 1.00 58.94 296 ALA A CA 1
ATOM 2311 C C . ALA A 1 296 ? -0.441 -9.094 20.833 1.00 58.94 296 ALA A C 1
ATOM 2313 O O . ALA A 1 296 ? 0.773 -9.110 20.634 1.00 58.94 296 ALA A O 1
ATOM 2314 N N . SER A 1 297 ? -1.187 -10.191 20.937 1.00 51.59 297 SER A N 1
ATOM 2315 C CA . SER A 1 297 ? -0.737 -11.550 20.613 1.00 51.59 297 SER A CA 1
ATOM 2316 C C . SER A 1 297 ? -1.481 -12.051 19.386 1.00 51.59 297 SER A C 1
ATOM 2318 O O . SER A 1 297 ? -2.636 -11.601 19.182 1.00 51.59 297 SER A O 1
#

Foldseek 3Di:
DDPPDDDDDPDPPPPPDPDDPPPVPPDPPPPCVCVVVVPPPPVVVVCVVCVVVVVVVVVLVVVVVVCVVCVVVCVVDVVSVVCVVVVNVCCCCPPCQPPVLHPVVVCVVVVVLLVLLVVLLVVLVVVVQDADDDDPVVLVVLQCQLVVLLVVLVVVCVVPVVVSVVSVVLSLRCQDRNCPPPHDPVSVVVSVVQSVNSNRQPSNCLRRHHNVSVVQLVVLVVVPVDQDKDFPCALPPDCLCCVPPSSNQADNSGAGNRSRDPSPCPQVPDLCNDPLNPFDDDDDDGPPDRGDIDGHD

Sequence (297 aa):
MAIRDATIEPAPFADAISYRVPKRYLLARADVAGVDELWKPVWRSTWRAQTVEISILVGALIALTVALLRIPSLVQRSRLHEIFRIGFLLSTLGWVGWSTGAQMTILRWLCPFGALQELTARAARFLGVQPLRLSYASHRWLWPIKYGLLLGLVGLAIYSFEAALGASEIEPFETAIVLGRSRDWPYLVYAGCLLGAGIVVERFYCRFLCPLGAVMALGGRARRLAWLDRHSQCGRPCQLCERRCPVQAIEPDGKINMTECLDCQVLYRDELGCPAHAAPRSGGTPDRGAPPVRKAS

Secondary structure (DSSP, 8-state):
--------PPPTTGGG------GGG------GGGHHHHTS-HHHHHHHHTHHHHHHHHHHHHHHHHHHHTHHHHHT-HHHHHHHHHHHHHHIIIIIHHTS---HHHHHHS-HHHHHHHHHHHHHHHTTPPPPPPPHHHHHHHTTHHHHHHHHHHHHHHH-HHHHHHHGGGSHHIIIIISGGGS-HHHHHHHHHHHHHHHHSTTHHHHHT-HHHHHHHHHHTT-TT---EEETTBTTTB-HHHHH-TT--B-TTS-B-TTT-----HHHH-TTT-TTTS--SSSS---SSPPPEEE--

Solvent-accessible surface area (backbone atoms only — not comparable to full-atom values): 17473 Å² total; per-residue (Å²): 136,85,88,76,82,83,78,82,74,76,62,98,69,68,84,80,59,94,72,76,79,57,71,92,71,56,72,74,78,70,64,72,87,49,53,70,65,70,68,48,60,63,66,59,59,50,48,63,73,41,43,68,61,52,51,51,50,52,51,52,52,50,53,49,50,54,48,63,78,38,41,82,67,40,69,74,37,65,69,61,42,50,51,51,51,51,49,51,50,49,47,47,53,50,46,46,45,64,73,64,66,38,62,64,74,59,48,68,74,50,53,58,62,62,53,48,25,53,50,48,32,50,52,35,44,73,72,67,50,73,57,54,78,74,53,71,68,58,47,65,66,46,41,57,46,8,51,52,49,34,50,49,46,52,51,36,40,72,75,36,60,68,60,23,56,62,57,55,52,75,44,54,51,66,52,49,68,71,47,49,93,81,54,68,66,69,53,51,51,51,40,51,51,48,47,54,45,8,41,44,28,61,47,38,47,64,63,27,55,30,38,69,48,35,54,52,22,58,57,28,61,74,53,77,80,50,87,40,81,35,45,74,47,57,24,54,87,42,49,63,65,37,71,69,38,76,82,52,35,36,43,89,79,41,52,64,43,52,44,70,49,80,83,71,57,60,60,69,74,28,54,82,72,18,75,81,62,29,74,84,83,75,91,71,79,81,72,89,64,73,66,65,77,37,70,56,121

pLDDT: mean 74.95, std 14.54, range [36.59, 93.06]

Radius of gyration: 29.99 Å; Cα contacts (8 Å, |Δi|>4): 213; chains: 1; bounding box: 87×47×86 Å

Mean predicted aligned error: 16.89 Å